Protein AF-A0A957S429-F1 (afdb_monomer_lite)

Structure (mmCIF, N/CA/C/O backbone):
data_AF-A0A957S429-F1
#
_entry.id   AF-A0A957S429-F1
#
loop_
_atom_site.group_PDB
_atom_site.id
_atom_site.type_symbol
_atom_site.label_atom_id
_atom_site.label_alt_id
_atom_site.label_comp_id
_atom_site.label_asym_id
_atom_site.label_entity_id
_atom_site.label_seq_id
_atom_site.pdbx_PDB_ins_code
_atom_site.Cartn_x
_atom_site.Cartn_y
_atom_site.Cartn_z
_atom_site.occupancy
_atom_site.B_iso_or_equiv
_atom_site.auth_seq_id
_atom_site.auth_comp_id
_atom_site.auth_asym_id
_atom_site.auth_atom_id
_atom_site.pdbx_PDB_model_num
ATOM 1 N N . ASP A 1 1 ? -1.075 -32.906 5.546 1.00 60.09 1 ASP A N 1
ATOM 2 C CA . ASP A 1 1 ? -1.450 -33.983 4.585 1.00 60.09 1 ASP A CA 1
ATOM 3 C C . ASP A 1 1 ? -1.039 -33.492 3.183 1.00 60.09 1 ASP A C 1
ATOM 5 O O . ASP A 1 1 ? -0.818 -32.307 3.050 1.00 60.09 1 ASP A O 1
ATOM 9 N N . ILE A 1 2 ? -0.799 -34.332 2.166 1.00 67.12 2 ILE A N 1
ATOM 10 C CA . ILE A 1 2 ? -0.430 -33.842 0.807 1.00 67.12 2 ILE A CA 1
ATOM 11 C C . ILE A 1 2 ? -1.586 -33.057 0.151 1.00 67.12 2 ILE A C 1
ATOM 13 O O . ILE A 1 2 ? -1.359 -32.291 -0.782 1.00 67.12 2 ILE A O 1
ATOM 17 N N . TRP A 1 3 ? -2.811 -33.248 0.641 1.00 78.62 3 TRP A N 1
ATOM 18 C CA . TRP A 1 3 ? -4.008 -32.512 0.220 1.00 78.62 3 TRP A CA 1
ATOM 19 C C . TRP A 1 3 ? -4.446 -31.438 1.217 1.00 78.62 3 TRP A C 1
ATOM 21 O O . TRP A 1 3 ? -5.544 -30.910 1.080 1.00 78.62 3 TRP A O 1
ATOM 31 N N . ASP A 1 4 ? -3.618 -31.177 2.224 1.00 83.31 4 ASP A N 1
ATOM 32 C CA . ASP A 1 4 ? -3.815 -30.085 3.167 1.00 83.31 4 ASP A CA 1
ATOM 33 C C . ASP A 1 4 ? -3.310 -28.815 2.502 1.00 83.31 4 ASP A C 1
ATOM 35 O O . ASP A 1 4 ? -2.144 -28.760 2.108 1.00 83.31 4 ASP A O 1
ATOM 39 N N . ASP A 1 5 ? -4.204 -27.864 2.283 1.00 89.12 5 ASP A N 1
ATOM 40 C CA . ASP A 1 5 ? -3.894 -26.583 1.665 1.00 89.12 5 ASP A CA 1
ATOM 41 C C . ASP A 1 5 ? -3.821 -25.443 2.686 1.00 89.12 5 ASP A C 1
ATOM 43 O O . ASP A 1 5 ? -3.623 -24.313 2.261 1.00 89.12 5 ASP A O 1
ATOM 47 N N . ASP A 1 6 ? -3.950 -25.737 3.984 1.00 90.88 6 ASP A N 1
ATOM 48 C CA . ASP A 1 6 ? -3.847 -24.816 5.126 1.00 90.88 6 ASP A CA 1
ATOM 49 C C . ASP A 1 6 ? -3.092 -25.534 6.266 1.00 90.88 6 ASP A C 1
ATOM 51 O O . ASP A 1 6 ? -3.677 -26.241 7.093 1.00 90.88 6 ASP A O 1
ATOM 55 N N . ASN A 1 7 ? -1.758 -25.430 6.265 1.00 92.25 7 ASN A N 1
ATOM 56 C CA . ASN A 1 7 ? -0.895 -26.230 7.143 1.00 92.25 7 ASN A CA 1
ATOM 57 C C . ASN A 1 7 ? -1.038 -25.913 8.639 1.00 92.25 7 ASN A C 1
ATOM 59 O O . ASN A 1 7 ? -0.679 -26.762 9.468 1.00 92.25 7 ASN A O 1
ATOM 63 N N . ASP A 1 8 ? -1.487 -24.712 9.001 1.00 91.94 8 ASP A N 1
ATOM 64 C CA . ASP A 1 8 ? -1.605 -24.286 10.395 1.00 91.94 8 ASP A CA 1
ATOM 65 C C . ASP A 1 8 ? -3.059 -24.123 10.876 1.00 91.94 8 ASP A C 1
ATOM 67 O O . ASP A 1 8 ? -3.305 -24.104 12.086 1.00 91.94 8 ASP A O 1
ATOM 71 N N . GLY A 1 9 ? -4.038 -24.192 9.971 1.00 91.19 9 GLY A N 1
ATOM 72 C CA . GLY A 1 9 ? -5.467 -24.240 10.277 1.00 91.19 9 GLY A CA 1
ATOM 73 C C . GLY A 1 9 ? -6.067 -22.871 10.598 1.00 91.19 9 GLY A C 1
ATOM 74 O O . GLY A 1 9 ? -7.105 -22.770 11.288 1.00 91.19 9 GLY A O 1
ATOM 75 N N . ASP A 1 10 ? -5.421 -21.795 10.163 1.00 90.50 10 ASP A N 1
ATOM 76 C CA . ASP A 1 10 ? -5.874 -20.443 10.442 1.00 90.50 10 ASP A CA 1
ATOM 77 C C . ASP A 1 10 ? -7.053 -19.994 9.557 1.00 90.50 10 ASP A C 1
ATOM 79 O O . ASP A 1 10 ? -7.803 -19.084 9.949 1.00 90.50 10 ASP A O 1
ATOM 83 N N . GLY A 1 11 ? -7.353 -20.759 8.501 1.00 88.31 11 GLY A N 1
ATOM 84 C CA . GLY A 1 11 ? -8.429 -20.528 7.542 1.00 88.31 11 GLY A CA 1
ATOM 85 C C . GLY A 1 11 ? -7.978 -19.862 6.240 1.00 88.31 11 GLY A C 1
ATOM 86 O O . GLY A 1 11 ? -8.838 -19.562 5.407 1.00 88.31 11 GLY A O 1
ATOM 87 N N . ILE A 1 12 ? -6.678 -19.628 6.061 1.00 91.19 12 ILE A N 1
ATOM 88 C CA . ILE A 1 12 ? -6.067 -19.087 4.851 1.00 91.19 12 ILE A CA 1
ATOM 89 C C . ILE A 1 12 ? -5.230 -20.190 4.206 1.00 91.19 12 ILE A C 1
ATOM 91 O O . ILE A 1 12 ? -4.468 -20.891 4.853 1.00 91.19 12 ILE A O 1
ATOM 95 N N . ARG A 1 13 ? -5.380 -20.368 2.893 1.00 91.38 13 ARG A N 1
ATOM 96 C CA . ARG A 1 13 ? -4.589 -21.374 2.184 1.00 91.38 13 ARG A CA 1
ATOM 97 C C . ARG A 1 13 ? -3.119 -20.981 2.116 1.00 91.38 13 ARG A C 1
ATOM 99 O O . ARG A 1 13 ? -2.826 -19.824 1.833 1.00 91.38 13 ARG A O 1
ATOM 106 N N . ASP A 1 14 ? -2.221 -21.958 2.169 1.00 91.12 14 ASP A N 1
ATOM 107 C CA . ASP A 1 14 ? -0.761 -21.814 2.093 1.00 91.12 14 ASP A CA 1
ATOM 108 C C . ASP A 1 14 ? -0.276 -20.926 0.929 1.00 91.12 14 ASP A C 1
ATOM 110 O O . ASP A 1 14 ? 0.767 -20.285 1.012 1.00 91.12 14 ASP A O 1
ATOM 114 N N . ASN A 1 15 ? -0.993 -20.910 -0.203 1.00 89.88 15 ASN A N 1
ATOM 115 C CA . ASN A 1 15 ? -0.633 -20.103 -1.375 1.00 89.88 15 ASN A CA 1
ATOM 116 C C . ASN A 1 15 ? -1.087 -18.634 -1.292 1.00 89.88 15 ASN A C 1
ATOM 118 O O . ASN A 1 15 ? -0.691 -17.832 -2.139 1.00 89.88 15 ASN A O 1
ATOM 122 N N . LEU A 1 16 ? -1.952 -18.311 -0.332 1.00 92.94 16 LEU A N 1
ATOM 123 C CA . LEU A 1 16 ? -2.459 -16.976 -0.013 1.00 92.94 16 LEU A CA 1
ATOM 124 C C . LEU A 1 16 ? -1.959 -16.484 1.352 1.00 92.94 16 LEU A C 1
ATOM 126 O O . LEU A 1 16 ? -2.094 -15.301 1.656 1.00 92.94 16 LEU A O 1
ATOM 130 N N . ASP A 1 17 ? -1.425 -17.382 2.171 1.00 93.06 17 ASP A N 1
ATOM 131 C CA . ASP A 1 17 ? -0.971 -17.118 3.524 1.00 93.06 17 ASP A CA 1
ATOM 132 C C . ASP A 1 17 ? 0.453 -16.537 3.535 1.00 93.06 17 ASP A C 1
ATOM 134 O O . ASP A 1 17 ? 1.388 -17.079 2.936 1.00 93.06 17 ASP A O 1
ATOM 138 N N . LEU A 1 18 ? 0.628 -15.413 4.231 1.00 94.81 18 LEU A N 1
ATOM 139 C CA . LEU A 1 18 ? 1.943 -14.823 4.479 1.00 94.81 18 LEU A CA 1
ATOM 140 C C . LEU A 1 18 ? 2.803 -15.697 5.405 1.00 94.81 18 LEU A C 1
ATOM 142 O O . LEU A 1 18 ? 4.030 -15.573 5.391 1.00 94.81 18 LEU A O 1
ATOM 146 N N . SER A 1 19 ? 2.182 -16.536 6.235 1.00 94.81 19 SER A N 1
ATOM 147 C CA . SER A 1 19 ? 2.816 -17.312 7.295 1.00 94.81 19 SER A CA 1
ATOM 148 C C . SER A 1 19 ? 2.193 -18.705 7.433 1.00 94.81 19 SER A C 1
ATOM 150 O O . SER A 1 19 ? 1.685 -19.052 8.492 1.00 94.81 19 SER A O 1
ATOM 152 N N . ALA A 1 20 ? 2.412 -19.545 6.414 1.00 92.44 20 ALA A N 1
ATOM 153 C CA . ALA A 1 20 ? 1.899 -20.922 6.264 1.00 92.44 20 ALA A CA 1
ATOM 154 C C . ALA A 1 20 ? 2.159 -21.924 7.417 1.00 92.44 20 ALA A C 1
ATOM 156 O O . ALA A 1 20 ? 1.951 -23.122 7.254 1.00 92.44 20 ALA A O 1
ATOM 157 N N . TYR A 1 21 ? 2.727 -21.510 8.549 1.00 93.38 21 TYR A N 1
ATOM 158 C CA . TYR A 1 21 ? 3.049 -22.385 9.679 1.00 93.38 21 TYR A CA 1
ATOM 159 C C . TYR A 1 21 ? 2.844 -21.728 11.051 1.00 93.38 21 TYR A C 1
ATOM 161 O O . TYR A 1 21 ? 3.212 -22.338 12.065 1.00 93.38 21 TYR A O 1
ATOM 169 N N . ALA A 1 22 ? 2.380 -20.478 11.119 1.00 94.25 22 ALA A N 1
ATOM 170 C CA . ALA A 1 22 ? 2.270 -19.768 12.384 1.00 94.25 22 ALA A CA 1
ATOM 171 C C . ALA A 1 22 ? 1.186 -18.688 12.376 1.00 94.25 22 ALA A C 1
ATOM 173 O O . ALA A 1 22 ? 1.336 -17.657 11.731 1.00 94.25 22 ALA A O 1
ATOM 174 N N . HIS A 1 23 ? 0.231 -18.852 13.291 1.00 95.75 23 HIS A N 1
ATOM 175 C CA . HIS A 1 23 ? -0.841 -17.904 13.570 1.00 95.75 23 HIS A CA 1
ATOM 176 C C . HIS A 1 23 ? -1.007 -17.653 15.083 1.00 95.75 23 HIS A C 1
ATOM 178 O O . HIS A 1 23 ? -0.484 -18.381 15.939 1.00 95.75 23 HIS A O 1
ATOM 184 N N . THR A 1 24 ? -1.855 -16.689 15.459 1.00 96.94 24 THR A N 1
ATOM 185 C CA . THR A 1 24 ? -2.290 -16.481 16.857 1.00 96.94 24 THR A CA 1
ATOM 186 C C . THR A 1 24 ? -3.703 -16.983 17.158 1.00 96.94 24 THR A C 1
ATOM 188 O O . THR A 1 24 ? -4.138 -16.969 18.312 1.00 96.94 24 THR A O 1
ATOM 191 N N . LYS A 1 25 ? -4.438 -17.476 16.155 1.00 93.88 25 LYS A N 1
ATOM 192 C CA . LYS A 1 25 ? -5.762 -18.091 16.339 1.00 93.88 25 LYS A CA 1
ATOM 193 C C . LYS A 1 25 ? -5.732 -19.159 17.440 1.00 93.88 25 LYS A C 1
ATOM 195 O O . LYS A 1 25 ? -4.835 -19.990 17.509 1.00 93.88 25 LYS A O 1
ATOM 200 N N . GLY A 1 26 ? -6.686 -19.112 18.367 1.00 91.12 26 GLY A N 1
ATOM 201 C CA . GLY A 1 26 ? -6.757 -20.056 19.492 1.00 91.12 26 GLY A CA 1
ATOM 202 C C . GLY A 1 26 ? -5.667 -19.912 20.571 1.00 91.12 26 GLY A C 1
ATOM 203 O O . GLY A 1 26 ? -5.778 -20.566 21.608 1.00 91.12 26 GLY A O 1
ATOM 204 N N . THR A 1 27 ? -4.656 -19.053 20.385 1.00 94.38 27 THR A N 1
ATOM 205 C CA . THR A 1 27 ? -3.602 -18.785 21.382 1.00 94.38 27 THR A CA 1
ATOM 206 C C . THR A 1 27 ? -3.682 -17.366 21.943 1.00 94.38 27 THR A C 1
ATOM 208 O O . THR A 1 27 ? -3.590 -17.183 23.159 1.00 94.38 27 THR A O 1
ATOM 211 N N . ARG A 1 28 ? -3.903 -16.363 21.086 1.00 96.12 28 ARG A N 1
ATOM 212 C CA . ARG A 1 28 ? -4.034 -14.951 21.453 1.00 96.12 28 ARG A CA 1
ATOM 213 C C . ARG A 1 28 ? -5.025 -14.244 20.529 1.00 96.12 28 ARG A C 1
ATOM 215 O O . ARG A 1 28 ? -4.840 -14.201 19.315 1.00 96.12 28 ARG A O 1
ATOM 222 N N . THR A 1 29 ? -6.031 -13.639 21.150 1.00 97.56 29 THR A N 1
ATOM 223 C CA . THR A 1 29 ? -6.933 -12.665 20.527 1.00 97.56 29 THR A CA 1
ATOM 224 C C . THR A 1 29 ? -6.475 -11.264 20.906 1.00 97.56 29 THR A C 1
ATOM 226 O O . THR A 1 29 ? -6.162 -11.016 22.076 1.00 97.56 29 THR A O 1
ATOM 229 N N . PHE A 1 30 ? -6.426 -10.376 19.922 1.00 98.31 30 PHE A N 1
ATOM 230 C CA . PHE A 1 30 ? -6.167 -8.955 20.102 1.00 98.31 30 PHE A CA 1
ATOM 231 C C . PHE A 1 30 ? -7.499 -8.209 20.142 1.00 98.31 30 PHE A C 1
ATOM 233 O O . PHE A 1 30 ? -8.394 -8.507 19.353 1.00 98.31 30 PHE A O 1
ATOM 240 N N . THR A 1 31 ? -7.628 -7.276 21.081 1.00 97.56 31 THR A N 1
ATOM 241 C CA . THR A 1 31 ? -8.852 -6.495 21.323 1.00 97.56 31 THR A CA 1
ATOM 242 C C . THR A 1 31 ? -8.497 -5.025 21.521 1.00 97.56 31 THR A C 1
ATOM 244 O O . THR A 1 31 ? -7.323 -4.699 21.707 1.00 97.56 31 THR A O 1
ATOM 247 N N . GLY A 1 32 ? -9.488 -4.131 21.565 1.00 93.31 32 GLY A N 1
ATOM 248 C CA . GLY A 1 32 ? -9.249 -2.714 21.880 1.00 93.31 32 GLY A CA 1
ATOM 249 C C . GLY A 1 32 ? -8.528 -2.490 23.222 1.00 93.31 32 GLY A C 1
ATOM 250 O O . GLY A 1 32 ? -7.667 -1.621 23.335 1.00 93.31 32 GLY A O 1
ATOM 251 N N . GLU A 1 33 ? -8.810 -3.319 24.234 1.00 95.75 33 GLU A N 1
ATOM 252 C CA . GLU A 1 33 ? -8.141 -3.262 25.546 1.00 95.75 33 GLU A CA 1
ATOM 253 C C . GLU A 1 33 ? -6.787 -3.988 25.573 1.00 95.75 33 GLU A C 1
ATOM 255 O O . GLU A 1 33 ? -5.944 -3.708 26.426 1.00 95.75 33 GLU A O 1
ATOM 260 N N . ASN A 1 34 ? -6.590 -4.954 24.674 1.00 97.25 34 ASN A N 1
ATOM 261 C CA . ASN A 1 34 ? -5.402 -5.800 24.592 1.00 97.25 34 ASN A CA 1
ATOM 262 C C . ASN A 1 34 ? -4.886 -5.834 23.143 1.00 97.25 34 ASN A C 1
ATOM 264 O O . ASN A 1 34 ? -4.976 -6.884 22.494 1.00 97.25 34 ASN A O 1
ATOM 268 N N . PRO A 1 35 ? -4.379 -4.703 22.622 1.00 98.00 35 PRO A N 1
ATOM 269 C CA . PRO A 1 35 ? -3.953 -4.603 21.233 1.00 98.00 35 PRO A CA 1
ATOM 270 C C . PRO A 1 35 ? -2.696 -5.434 20.964 1.00 98.00 35 PRO A C 1
ATOM 272 O O . PRO A 1 35 ? -2.028 -5.913 21.888 1.00 98.00 35 PRO A O 1
ATOM 275 N N . LEU A 1 36 ? -2.354 -5.600 19.684 1.00 98.25 36 LEU A N 1
ATOM 276 C CA . LEU A 1 36 ? -1.026 -6.080 19.312 1.00 98.25 36 LEU A CA 1
ATOM 277 C C . LEU A 1 36 ? -0.012 -4.972 19.624 1.00 98.25 36 LEU A C 1
ATOM 279 O O . LEU A 1 36 ? -0.138 -3.859 19.126 1.00 98.25 36 LEU A O 1
ATOM 283 N N . GLU A 1 37 ? 0.994 -5.283 20.435 1.00 97.75 37 GLU A N 1
ATOM 284 C CA . GLU A 1 37 ? 2.097 -4.376 20.757 1.00 97.75 37 GLU A CA 1
ATOM 285 C C . GLU A 1 37 ? 3.272 -4.650 19.809 1.00 97.75 37 GLU A C 1
ATOM 287 O O . GLU A 1 37 ? 3.894 -5.711 19.870 1.00 97.75 37 GLU A O 1
ATOM 292 N N . LEU A 1 38 ? 3.553 -3.706 18.908 1.00 96.62 38 LEU A N 1
ATOM 293 C CA . LEU A 1 38 ? 4.593 -3.811 17.889 1.00 96.62 38 LEU A CA 1
ATOM 294 C C . LEU A 1 38 ? 5.833 -2.997 18.274 1.00 96.62 38 LEU A C 1
ATOM 296 O O . LEU A 1 38 ? 5.773 -1.776 18.445 1.00 96.62 38 LEU A O 1
ATOM 300 N N . THR A 1 39 ? 6.975 -3.677 18.308 1.00 94.62 39 THR A N 1
ATOM 301 C CA . THR A 1 39 ? 8.307 -3.073 18.369 1.00 94.62 39 THR A CA 1
ATOM 302 C C . THR A 1 39 ? 9.174 -3.700 17.292 1.00 94.62 39 THR A C 1
ATOM 304 O O . THR A 1 39 ? 9.234 -4.925 17.188 1.00 94.62 39 THR A O 1
ATOM 307 N N . LEU A 1 40 ? 9.838 -2.865 16.495 1.00 92.75 40 LEU A N 1
ATOM 308 C CA . LEU A 1 40 ? 10.821 -3.313 15.516 1.00 92.75 40 LEU A CA 1
ATOM 309 C C . LEU A 1 40 ? 12.219 -2.901 15.971 1.00 92.75 40 LEU A C 1
ATOM 311 O O . LEU A 1 40 ? 12.499 -1.721 16.181 1.00 92.75 40 LEU A O 1
ATOM 315 N N . ASP A 1 41 ? 13.097 -3.892 16.093 1.00 90.25 41 ASP A N 1
ATOM 316 C CA . ASP A 1 41 ? 14.497 -3.708 16.456 1.00 90.25 41 ASP A CA 1
ATOM 317 C C . ASP A 1 41 ? 15.407 -3.921 15.242 1.00 90.25 41 ASP A C 1
ATOM 319 O O . ASP A 1 41 ? 15.098 -4.700 14.342 1.00 90.25 41 ASP A O 1
ATOM 323 N N . ASN A 1 42 ? 16.588 -3.298 15.269 1.00 88.06 42 ASN A N 1
ATOM 324 C CA . ASN A 1 42 ? 17.651 -3.464 14.265 1.00 88.06 42 ASN A CA 1
ATOM 325 C C . ASN A 1 42 ? 17.270 -3.076 12.823 1.00 88.06 42 ASN A C 1
ATOM 327 O O . ASN A 1 42 ? 17.886 -3.568 11.882 1.00 88.06 42 ASN A O 1
ATOM 331 N N . ILE A 1 43 ? 16.302 -2.177 12.667 1.00 88.69 43 ILE A N 1
ATOM 332 C CA . ILE A 1 43 ? 15.982 -1.508 11.401 1.00 88.69 43 ILE A CA 1
ATOM 333 C C . ILE A 1 43 ? 17.006 -0.406 11.099 1.00 88.69 43 ILE A C 1
ATOM 335 O O . ILE A 1 43 ? 17.483 0.286 12.010 1.00 88.69 43 ILE A O 1
ATOM 339 N N . VAL A 1 44 ? 17.386 -0.261 9.831 1.00 89.94 44 VAL A N 1
ATOM 340 C CA . VAL A 1 44 ? 18.329 0.761 9.376 1.00 89.94 44 VAL A CA 1
ATOM 341 C C . VAL A 1 44 ? 17.655 2.127 9.446 1.00 89.94 44 VAL A C 1
ATOM 343 O O . VAL A 1 44 ? 16.520 2.325 9.021 1.00 89.94 44 VAL A O 1
ATOM 346 N N . SER A 1 45 ? 18.363 3.098 10.022 1.00 90.94 45 SER A N 1
ATOM 347 C CA . SER A 1 45 ? 17.813 4.441 10.162 1.00 90.94 45 SER A CA 1
ATOM 348 C C . SER A 1 45 ? 17.624 5.101 8.797 1.00 90.94 45 SER A C 1
ATOM 350 O O . SER A 1 45 ? 18.536 5.072 7.973 1.00 90.94 45 SER A O 1
ATOM 352 N N . ASN A 1 46 ? 16.476 5.759 8.621 1.00 90.12 46 ASN A N 1
ATOM 353 C CA . ASN A 1 46 ? 16.071 6.498 7.425 1.00 90.12 46 ASN A CA 1
ATOM 354 C C . ASN A 1 46 ? 15.803 5.642 6.169 1.00 90.12 46 ASN A C 1
ATOM 356 O O . ASN A 1 46 ? 15.554 6.211 5.108 1.00 90.12 46 ASN A O 1
ATOM 360 N N . GLU A 1 47 ? 15.795 4.313 6.285 1.00 90.25 47 GLU A N 1
ATOM 361 C CA . GLU A 1 47 ? 15.336 3.412 5.220 1.00 90.25 47 GLU A CA 1
ATOM 362 C C . GLU A 1 47 ? 13.858 3.064 5.420 1.00 90.25 47 GLU A C 1
ATOM 364 O O . GLU A 1 47 ? 13.375 2.962 6.556 1.00 90.25 47 GLU A O 1
ATOM 369 N N . LEU A 1 48 ? 13.126 2.897 4.316 1.00 92.38 48 LEU A N 1
ATOM 370 C CA . LEU A 1 48 ? 11.713 2.545 4.385 1.00 92.38 48 LEU A CA 1
ATOM 371 C C . LEU A 1 48 ? 11.575 1.080 4.815 1.00 92.38 48 LEU A C 1
ATOM 373 O O . LEU A 1 48 ? 12.175 0.173 4.244 1.00 92.38 48 LEU A O 1
ATOM 377 N N . THR A 1 49 ? 10.759 0.841 5.833 1.00 93.50 49 THR A N 1
ATOM 378 C CA . THR A 1 49 ? 10.431 -0.494 6.330 1.00 93.50 49 THR A CA 1
ATOM 379 C C . THR A 1 49 ? 8.939 -0.726 6.183 1.00 93.50 49 THR A C 1
ATOM 381 O O . THR A 1 49 ? 8.129 -0.061 6.829 1.00 93.50 49 THR A O 1
ATOM 384 N N . LYS A 1 50 ? 8.571 -1.697 5.356 1.00 94.75 50 LYS A N 1
ATOM 385 C CA . LYS A 1 50 ? 7.198 -2.157 5.183 1.00 94.75 50 LYS A CA 1
ATOM 386 C C . LYS A 1 50 ? 6.884 -3.265 6.185 1.00 94.75 50 LYS A C 1
ATOM 388 O O . LYS A 1 50 ? 7.632 -4.232 6.313 1.00 94.75 50 LYS A O 1
ATOM 393 N N . VAL A 1 51 ? 5.750 -3.136 6.863 1.00 96.94 51 VAL A N 1
ATOM 394 C CA . VAL A 1 51 ? 5.162 -4.161 7.726 1.00 96.94 51 VAL A CA 1
ATOM 395 C C . VAL A 1 51 ? 3.832 -4.581 7.127 1.00 96.94 51 VAL A C 1
ATOM 397 O O . VAL A 1 51 ? 2.921 -3.767 6.969 1.00 96.94 51 VAL A O 1
ATOM 400 N N . GLU A 1 52 ? 3.726 -5.856 6.794 1.00 97.38 52 GLU A N 1
ATOM 401 C CA . GLU A 1 52 ? 2.543 -6.459 6.199 1.00 97.38 52 GLU A CA 1
ATOM 402 C C . GLU A 1 52 ? 1.858 -7.320 7.251 1.00 97.38 52 GLU A C 1
ATOM 404 O O . GLU A 1 52 ? 2.481 -8.196 7.854 1.00 97.38 52 GLU A O 1
ATOM 409 N N . PHE A 1 53 ? 0.576 -7.058 7.467 1.00 98.25 53 PHE A N 1
ATOM 410 C CA . PHE A 1 53 ? -0.269 -7.783 8.399 1.00 98.25 53 PHE A CA 1
ATOM 411 C C . PHE A 1 53 ? -1.273 -8.592 7.598 1.00 98.25 53 PHE A C 1
ATOM 413 O O . PHE A 1 53 ? -2.011 -8.029 6.789 1.00 98.25 53 PHE A O 1
ATOM 420 N N . GLN A 1 54 ? -1.345 -9.886 7.870 1.00 97.88 54 GLN A N 1
ATOM 421 C CA . GLN A 1 54 ? -2.489 -10.706 7.519 1.00 97.88 54 GLN A CA 1
ATOM 422 C C . GLN A 1 54 ? -3.208 -11.078 8.807 1.00 97.88 54 GLN A C 1
ATOM 424 O O . GLN A 1 54 ? -2.582 -11.454 9.805 1.00 97.88 54 GLN A O 1
ATOM 429 N N . LEU A 1 55 ? -4.519 -10.891 8.816 1.00 96.94 55 LEU A N 1
ATOM 430 C CA . LEU A 1 55 ? -5.326 -11.080 10.005 1.00 96.94 55 LEU A CA 1
ATOM 431 C C . LEU A 1 55 ? -6.729 -11.557 9.665 1.00 96.94 55 LEU A C 1
ATOM 433 O O . LEU A 1 55 ? -7.221 -11.379 8.553 1.00 96.94 55 LEU A O 1
ATOM 437 N N . ASN A 1 56 ? -7.395 -12.103 10.676 1.00 95.44 56 ASN A N 1
ATOM 438 C CA . ASN A 1 56 ? -8.786 -12.504 10.588 1.00 95.44 56 ASN A CA 1
ATOM 439 C C . ASN A 1 56 ? -9.587 -11.959 11.777 1.00 95.44 56 ASN A C 1
ATOM 441 O O . ASN A 1 56 ? -9.130 -12.059 12.925 1.00 95.44 56 ASN A O 1
ATOM 445 N N . PRO A 1 57 ? -10.787 -11.399 11.536 1.00 95.44 57 PRO A N 1
ATOM 446 C CA . PRO A 1 57 ? -11.698 -11.060 12.615 1.00 95.44 57 PRO A CA 1
ATOM 447 C C . PRO A 1 57 ? -12.162 -12.341 13.315 1.00 95.44 57 PRO A C 1
ATOM 449 O O . PRO A 1 57 ? -12.292 -13.411 12.715 1.00 95.44 57 PRO A O 1
ATOM 452 N N . THR A 1 58 ? -12.449 -12.239 14.608 1.00 95.56 58 THR A N 1
ATOM 453 C CA . THR A 1 58 ? -12.989 -13.361 15.390 1.00 95.56 58 THR A CA 1
ATOM 454 C C . THR A 1 58 ? -14.371 -13.795 14.902 1.00 95.56 58 THR A C 1
ATOM 456 O O . THR A 1 58 ? -14.700 -14.980 14.993 1.00 95.56 58 THR A O 1
ATOM 459 N N . ASN A 1 59 ? -15.158 -12.862 14.350 1.00 92.56 59 ASN A N 1
ATOM 460 C CA . ASN A 1 59 ? -16.377 -13.161 13.609 1.00 92.56 59 ASN A CA 1
ATOM 461 C C . ASN A 1 59 ? -16.097 -13.177 12.092 1.00 92.56 59 ASN A C 1
ATOM 463 O O . ASN A 1 59 ? -15.948 -12.110 11.499 1.00 92.56 59 ASN A O 1
ATOM 467 N N . PRO A 1 60 ? -16.092 -14.344 11.422 1.00 90.12 60 PRO A N 1
ATOM 468 C CA . PRO A 1 60 ? -15.804 -14.424 9.988 1.00 90.12 60 PRO A CA 1
ATOM 469 C C . PRO A 1 60 ? -16.860 -13.739 9.105 1.00 90.12 60 PRO A C 1
ATOM 471 O O . PRO A 1 60 ? -16.564 -13.392 7.964 1.00 90.12 60 PRO A O 1
ATOM 474 N N . GLU A 1 61 ? -18.078 -13.489 9.608 1.00 89.50 61 GLU A N 1
ATOM 475 C CA . GLU A 1 61 ? -19.090 -12.717 8.868 1.00 89.50 61 GLU A CA 1
ATOM 476 C C . GLU A 1 61 ? -18.635 -11.272 8.605 1.00 89.50 61 GLU A C 1
ATOM 478 O O . GLU A 1 61 ? -19.072 -10.654 7.638 1.00 89.50 61 GLU A O 1
ATOM 483 N N . HIS A 1 62 ? -17.710 -10.746 9.413 1.00 91.06 62 HIS A N 1
ATOM 484 C CA . HIS A 1 62 ? -17.180 -9.392 9.263 1.00 91.06 62 HIS A CA 1
ATOM 485 C C . HIS A 1 62 ? -16.372 -9.201 7.969 1.00 91.06 62 HIS A C 1
ATOM 487 O O . HIS A 1 62 ? -16.308 -8.089 7.450 1.00 91.06 62 HIS A O 1
ATOM 493 N N . LEU A 1 63 ? -15.862 -10.283 7.370 1.00 90.44 63 LEU A N 1
ATOM 494 C CA . LEU A 1 63 ? -15.220 -10.257 6.049 1.00 90.44 63 LEU A CA 1
ATOM 495 C C . LEU A 1 63 ? -16.190 -9.900 4.904 1.00 90.44 63 LEU A C 1
ATOM 497 O O . LEU A 1 63 ? -15.754 -9.662 3.780 1.00 90.44 63 LEU A O 1
ATOM 501 N N . TRP A 1 64 ? -17.502 -9.893 5.158 1.00 86.25 64 TRP A N 1
ATOM 502 C CA . TRP A 1 64 ? -18.539 -9.570 4.171 1.00 86.25 64 TRP A CA 1
ATOM 503 C C . TRP A 1 64 ? -19.130 -8.166 4.347 1.00 86.25 64 TRP A C 1
ATOM 505 O O . TRP A 1 64 ? -19.938 -7.743 3.524 1.00 86.25 64 TRP A O 1
ATOM 515 N N . TYR A 1 65 ? -18.741 -7.433 5.395 1.00 80.38 65 TYR A N 1
ATOM 516 C CA . TYR A 1 65 ? -19.232 -6.072 5.655 1.00 80.38 65 TYR A CA 1
ATOM 517 C C . TYR A 1 65 ? -18.349 -4.969 5.060 1.00 80.38 65 TYR A C 1
ATOM 519 O O . TYR A 1 65 ? -18.683 -3.786 5.146 1.00 80.38 65 TYR A O 1
ATOM 527 N N . THR A 1 66 ? -17.236 -5.356 4.446 1.00 76.50 66 THR A N 1
ATOM 528 C CA . THR A 1 66 ? -16.240 -4.482 3.836 1.00 76.50 66 THR A CA 1
ATOM 529 C C . THR A 1 66 ? -16.850 -3.569 2.774 1.00 76.50 66 THR A C 1
ATOM 531 O O . THR A 1 66 ? -17.412 -4.050 1.795 1.00 76.50 66 THR A O 1
ATOM 534 N N . ASN A 1 67 ? -16.652 -2.255 2.924 1.00 71.94 67 ASN A N 1
ATOM 535 C CA . ASN A 1 67 ? -16.939 -1.231 1.910 1.00 71.94 67 ASN A CA 1
ATOM 536 C C . ASN A 1 67 ? -18.420 -1.041 1.562 1.00 71.94 67 ASN A C 1
ATOM 538 O O . ASN A 1 67 ? -18.741 -0.606 0.457 1.00 71.94 67 ASN A O 1
ATOM 542 N N . ASN A 1 68 ? -19.318 -1.310 2.511 1.00 81.12 68 ASN A N 1
ATOM 543 C CA . ASN A 1 68 ? -20.697 -0.847 2.391 1.00 81.12 68 ASN A CA 1
ATOM 544 C C . ASN A 1 68 ? -20.734 0.689 2.402 1.00 81.12 68 ASN A C 1
ATOM 546 O O . ASN A 1 68 ? -20.129 1.320 3.279 1.00 81.12 68 ASN A O 1
ATOM 550 N N . VAL A 1 69 ? -21.446 1.258 1.431 1.00 85.81 69 VAL A N 1
ATOM 551 C CA . VAL A 1 69 ? -21.688 2.697 1.290 1.00 85.81 69 VAL A CA 1
ATOM 552 C C . VAL A 1 69 ? -23.111 3.006 1.753 1.00 85.81 69 VAL A C 1
ATOM 554 O O . VAL A 1 69 ? -24.035 2.221 1.529 1.00 85.81 69 VAL A O 1
ATOM 557 N N . PHE A 1 70 ? -23.264 4.125 2.450 1.00 86.88 70 PHE A N 1
ATOM 558 C CA . PHE A 1 70 ? -24.506 4.625 3.017 1.00 86.88 70 PHE A CA 1
ATOM 559 C C . PHE A 1 70 ? -24.667 6.106 2.668 1.00 86.88 70 PHE A C 1
ATOM 561 O O . PHE A 1 70 ? -23.686 6.843 2.642 1.00 86.88 70 PHE A O 1
ATOM 568 N N . ASP A 1 71 ? -25.911 6.521 2.455 1.00 85.62 71 ASP A N 1
ATOM 569 C CA . ASP A 1 71 ? -26.293 7.900 2.138 1.00 85.62 71 ASP A CA 1
ATOM 570 C C . ASP A 1 71 ? -26.616 8.678 3.422 1.00 85.62 71 ASP A C 1
ATOM 572 O O . ASP A 1 71 ? -27.548 8.313 4.161 1.00 85.62 71 ASP A O 1
ATOM 576 N N . TRP A 1 72 ? -25.845 9.722 3.726 1.00 86.38 72 TRP A N 1
ATOM 577 C CA . TRP A 1 72 ? -26.169 10.667 4.787 1.00 86.38 72 TRP A CA 1
ATOM 578 C C . TRP A 1 72 ? -27.240 11.666 4.316 1.00 86.38 72 TRP A C 1
ATOM 580 O O . TRP A 1 72 ? -27.383 11.943 3.129 1.00 86.38 72 TRP A O 1
ATOM 590 N N . PRO A 1 73 ? -28.073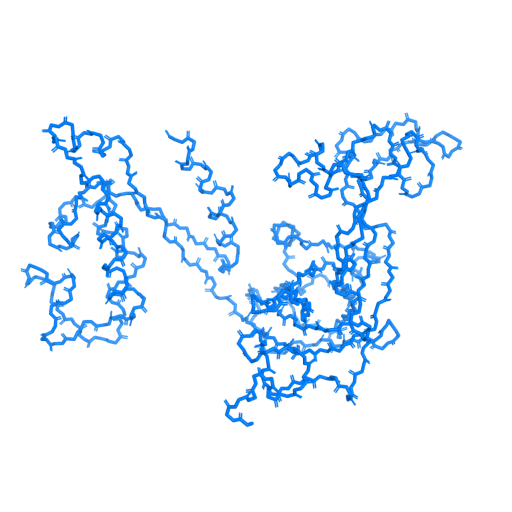 12.218 5.218 1.00 86.25 73 PRO A N 1
ATOM 591 C CA . PRO A 1 73 ? -29.100 13.163 4.800 1.00 86.25 73 PRO A CA 1
ATOM 592 C C . PRO A 1 73 ? -28.536 14.481 4.243 1.00 86.25 73 PRO A C 1
ATOM 594 O O . PRO A 1 73 ? -27.949 15.275 4.979 1.00 86.25 73 PRO A O 1
ATOM 597 N N . VAL A 1 74 ? -28.889 14.788 2.992 1.00 86.94 74 VAL A N 1
ATOM 598 C CA . VAL A 1 74 ? -28.569 16.077 2.362 1.00 86.94 74 VAL A CA 1
ATOM 599 C C . VAL A 1 74 ? -29.092 17.286 3.145 1.00 86.94 74 VAL A C 1
ATOM 601 O O . VAL A 1 74 ? -30.240 17.328 3.607 1.00 86.94 74 VAL A O 1
ATOM 604 N N . ASN A 1 75 ? -28.279 18.342 3.189 1.00 82.56 75 ASN A N 1
ATOM 605 C CA . ASN A 1 75 ? -28.466 19.561 3.981 1.00 82.56 75 ASN A CA 1
ATOM 606 C C . ASN A 1 75 ? -28.389 19.359 5.502 1.00 82.56 75 ASN A C 1
ATOM 608 O O . ASN A 1 75 ? -28.871 20.229 6.244 1.00 82.56 75 ASN A O 1
ATOM 612 N N . ASP A 1 76 ? -27.786 18.273 5.985 1.00 81.69 76 ASP A N 1
ATOM 613 C CA . ASP A 1 76 ? -27.391 18.206 7.387 1.00 81.69 76 ASP A CA 1
ATOM 614 C C . ASP A 1 76 ? -26.173 19.108 7.629 1.00 81.69 76 ASP A C 1
ATOM 616 O O . ASP A 1 76 ? -25.089 18.912 7.093 1.00 81.69 76 ASP A O 1
ATOM 620 N N . ARG A 1 77 ? -26.373 20.151 8.437 1.00 80.44 77 ARG A N 1
ATOM 621 C CA . ARG A 1 77 ? -25.360 21.174 8.755 1.00 80.44 77 ARG A CA 1
ATOM 622 C C . ARG A 1 77 ? -25.036 21.209 10.244 1.00 80.44 77 ARG A C 1
ATOM 624 O O . ARG A 1 77 ? -24.635 22.255 10.768 1.00 80.44 77 ARG A O 1
ATOM 631 N N . GLN A 1 78 ? -25.334 20.121 10.951 1.00 74.94 78 GLN A N 1
ATOM 632 C CA . GLN A 1 78 ? -25.199 20.014 12.396 1.00 74.94 78 GLN A CA 1
ATOM 633 C C . GLN A 1 78 ? -24.418 18.755 12.774 1.00 74.94 78 GLN A C 1
ATOM 635 O O . GLN A 1 78 ? -24.591 17.697 12.196 1.00 74.94 78 GLN A O 1
ATOM 640 N N . GLY A 1 79 ? -23.603 18.849 13.825 1.00 75.75 79 GLY A N 1
ATOM 641 C CA . GLY A 1 79 ? -22.844 17.702 14.324 1.00 75.75 79 GLY A CA 1
ATOM 642 C C . GLY A 1 79 ? -21.502 17.500 13.621 1.00 75.75 79 GLY A C 1
ATOM 643 O O . GLY A 1 79 ? -20.944 18.433 13.040 1.00 75.75 79 GLY A O 1
ATOM 644 N N . GLN A 1 80 ? -20.948 16.297 13.796 1.00 74.06 80 GLN A N 1
ATOM 645 C CA . GLN A 1 80 ? -19.602 15.931 13.335 1.00 74.06 80 GLN A CA 1
ATOM 646 C C . GLN A 1 80 ? -19.559 15.510 11.862 1.00 74.06 80 GLN A C 1
ATOM 648 O O . GLN A 1 80 ? -18.505 15.641 11.249 1.00 74.06 80 GLN A O 1
ATOM 653 N N . ILE A 1 81 ? -20.686 15.038 11.323 1.00 80.44 81 ILE A N 1
ATOM 654 C CA . ILE A 1 81 ? -20.878 14.725 9.904 1.00 80.44 81 ILE A CA 1
ATOM 655 C C . ILE A 1 81 ? -21.791 15.805 9.338 1.00 80.44 81 ILE A C 1
ATOM 657 O O . ILE A 1 81 ? -22.854 16.051 9.910 1.00 80.44 81 ILE A O 1
ATOM 661 N N . GLN A 1 82 ? -21.360 16.475 8.275 1.00 82.62 82 GLN A N 1
ATOM 662 C CA . GLN A 1 82 ? -22.148 17.488 7.582 1.00 82.62 82 GLN A CA 1
ATOM 663 C C . GLN A 1 82 ? -22.084 17.236 6.082 1.00 82.62 82 GLN A C 1
ATOM 665 O O . GLN A 1 82 ? -20.992 17.080 5.545 1.00 82.62 82 GLN A O 1
ATOM 670 N N . ASP A 1 83 ? -23.253 17.270 5.450 1.00 84.62 83 ASP A N 1
ATOM 671 C CA . ASP A 1 83 ? -23.431 17.151 4.006 1.00 84.62 83 ASP A CA 1
ATOM 672 C C . ASP A 1 83 ? -24.304 18.321 3.526 1.00 84.62 83 ASP A C 1
ATOM 674 O O . ASP A 1 83 ? -25.522 18.376 3.761 1.00 84.62 83 ASP A O 1
ATOM 678 N N . ALA A 1 84 ? -23.676 19.323 2.906 1.00 82.94 84 ALA A N 1
ATOM 679 C CA . ALA A 1 84 ? -24.376 20.505 2.417 1.00 82.94 84 ALA A CA 1
ATOM 680 C C . ALA A 1 84 ? -24.770 20.426 0.934 1.00 82.94 84 ALA A C 1
ATOM 682 O O . ALA A 1 84 ? -25.647 21.203 0.524 1.00 82.94 84 ALA A O 1
ATOM 683 N N . ASP A 1 85 ? -24.136 19.559 0.145 1.00 86.62 85 ASP A N 1
ATOM 684 C CA . ASP A 1 85 ? -24.235 19.529 -1.317 1.00 86.62 85 ASP A CA 1
ATOM 685 C C . ASP A 1 85 ? -24.813 18.221 -1.886 1.00 86.62 85 ASP A C 1
ATOM 687 O O . ASP A 1 85 ? -25.330 18.244 -3.010 1.00 86.62 85 ASP A O 1
ATOM 691 N N . GLY A 1 86 ? -24.857 17.153 -1.090 1.00 87.06 86 GLY A N 1
ATOM 692 C CA . GLY A 1 86 ? -25.402 15.846 -1.440 1.00 87.06 86 GLY A CA 1
ATOM 693 C C . GLY A 1 86 ? -24.515 15.057 -2.393 1.00 87.06 86 GLY A C 1
ATOM 694 O O . GLY A 1 86 ? -25.052 14.249 -3.154 1.00 87.06 86 GLY A O 1
ATOM 695 N N . LEU A 1 87 ? -23.209 15.346 -2.450 1.00 92.00 87 LEU A N 1
ATOM 696 C CA . LEU A 1 87 ? -22.296 14.638 -3.344 1.00 92.00 87 LEU A CA 1
ATOM 697 C C . LEU A 1 87 ? -21.882 13.284 -2.764 1.00 92.00 87 LEU A C 1
ATOM 699 O O . LEU A 1 87 ? -21.435 13.169 -1.629 1.00 92.00 87 LEU A O 1
ATOM 703 N N . THR A 1 88 ? -21.977 12.252 -3.596 1.00 91.81 88 THR A N 1
ATOM 704 C CA . THR A 1 88 ? -21.542 10.893 -3.257 1.00 91.81 88 THR A CA 1
ATOM 705 C C . THR A 1 88 ? -20.042 10.703 -3.497 1.00 91.81 88 THR A C 1
ATOM 707 O O . THR A 1 88 ? -19.385 11.522 -4.153 1.00 91.81 88 THR A O 1
ATOM 710 N N . PHE A 1 89 ? -19.482 9.571 -3.054 1.00 90.00 89 PHE A N 1
ATOM 711 C CA . PHE A 1 89 ? -18.102 9.202 -3.404 1.00 90.00 89 PHE A CA 1
ATOM 712 C C . PHE A 1 89 ? -17.867 9.196 -4.919 1.00 90.00 89 PHE A C 1
ATOM 714 O O . PHE A 1 89 ? -16.831 9.676 -5.380 1.00 90.00 89 PHE A O 1
ATOM 721 N N . TYR A 1 90 ? -18.830 8.701 -5.701 1.00 91.81 90 TYR A N 1
ATOM 722 C CA . TYR A 1 90 ? -18.733 8.686 -7.160 1.00 91.81 90 TYR A CA 1
ATOM 723 C C . TYR A 1 90 ? -18.833 10.086 -7.782 1.00 91.81 90 TYR A C 1
ATOM 725 O O . TYR A 1 90 ? -18.318 10.318 -8.877 1.00 91.81 90 TYR A O 1
ATOM 733 N N . ASP A 1 91 ? -19.506 11.040 -7.141 1.00 92.06 91 ASP A N 1
ATOM 734 C CA . ASP A 1 91 ? -19.544 12.428 -7.610 1.00 92.06 91 ASP A CA 1
ATOM 735 C C . ASP A 1 91 ? -18.227 13.165 -7.426 1.00 92.06 91 ASP A C 1
ATOM 737 O O . ASP A 1 91 ? -17.827 13.916 -8.322 1.00 92.06 91 ASP A O 1
ATOM 741 N N . VAL A 1 92 ? -17.537 12.892 -6.321 1.00 88.00 92 VAL A N 1
ATOM 742 C CA . VAL A 1 92 ? -16.213 13.449 -6.032 1.00 88.00 92 VAL A CA 1
ATOM 743 C C . VAL A 1 92 ? -15.133 12.793 -6.891 1.00 88.00 92 VAL A C 1
ATOM 745 O O . VAL A 1 92 ? -14.286 13.495 -7.448 1.00 88.00 92 VAL A O 1
ATOM 748 N N . ASP A 1 93 ? -15.178 11.469 -7.050 1.00 86.12 93 ASP A N 1
ATOM 749 C CA . ASP A 1 93 ? -14.204 10.713 -7.833 1.00 86.12 93 ASP A CA 1
ATOM 750 C C . ASP A 1 93 ? -14.884 9.805 -8.868 1.00 86.12 93 ASP A C 1
ATOM 752 O O . ASP A 1 93 ? -15.315 8.681 -8.598 1.00 86.12 93 ASP A O 1
ATOM 756 N N . LYS A 1 94 ? -14.915 10.292 -10.114 1.00 87.88 94 LYS A N 1
ATOM 757 C CA . LYS A 1 94 ? -15.494 9.579 -11.263 1.00 87.88 94 LYS A CA 1
ATOM 758 C C . LYS A 1 94 ? -14.649 8.393 -11.744 1.00 87.88 94 LYS A C 1
ATOM 760 O O . LYS A 1 94 ? -15.074 7.715 -12.681 1.00 87.88 94 LYS A O 1
ATOM 765 N N . THR A 1 95 ? -13.476 8.152 -11.154 1.00 83.75 95 THR A N 1
ATOM 766 C CA . THR A 1 95 ? -12.666 6.954 -11.430 1.00 83.75 95 THR A CA 1
ATOM 767 C C . THR A 1 95 ? -13.141 5.730 -10.646 1.00 83.75 95 THR A C 1
ATOM 769 O O . THR A 1 95 ? -12.814 4.606 -11.025 1.00 83.75 95 THR A O 1
ATOM 772 N N . LEU A 1 96 ? -13.947 5.931 -9.598 1.00 84.19 96 LEU A N 1
ATOM 773 C CA . LEU A 1 96 ? -14.548 4.851 -8.823 1.00 84.19 96 LEU A CA 1
ATOM 774 C C . LEU A 1 96 ? -15.645 4.128 -9.615 1.00 84.19 96 LEU A C 1
ATOM 776 O O . LEU A 1 96 ? -16.313 4.709 -10.470 1.00 84.19 96 LEU A O 1
ATOM 780 N N . ASP A 1 97 ? -15.884 2.858 -9.283 1.00 86.56 97 ASP A N 1
ATOM 781 C CA . ASP A 1 97 ? -17.048 2.140 -9.801 1.00 86.56 97 ASP A CA 1
ATOM 782 C C . ASP A 1 97 ? -18.343 2.794 -9.289 1.00 86.56 97 ASP A C 1
ATOM 784 O O . ASP A 1 97 ? -18.457 3.026 -8.081 1.00 86.56 97 ASP A O 1
ATOM 788 N N . PRO A 1 98 ? -19.352 3.041 -10.148 1.00 89.19 98 PRO A N 1
ATOM 789 C CA . PRO A 1 98 ? -20.592 3.683 -9.719 1.00 89.19 98 PRO A CA 1
ATOM 790 C C . PRO A 1 98 ? -21.316 2.934 -8.598 1.00 89.19 98 PRO A C 1
ATOM 792 O O . PRO A 1 98 ? -21.913 3.554 -7.741 1.00 89.19 98 PRO A O 1
ATOM 795 N N . SER A 1 99 ? -21.266 1.603 -8.550 1.00 88.25 99 SER A N 1
ATOM 796 C CA . SER A 1 99 ? -21.837 0.848 -7.429 1.00 88.25 99 SER A CA 1
ATOM 797 C C . SER A 1 99 ? -20.710 0.218 -6.607 1.00 88.25 99 SER A C 1
ATOM 799 O O . SER A 1 99 ? -19.859 -0.446 -7.201 1.00 88.25 99 SER A O 1
ATOM 801 N N . PRO A 1 100 ? -20.682 0.396 -5.272 1.00 86.69 100 PRO A N 1
ATOM 802 C CA . PRO A 1 100 ? -21.669 1.103 -4.443 1.00 86.69 100 PRO A CA 1
ATOM 803 C C . PRO A 1 100 ? -21.397 2.615 -4.261 1.00 86.69 100 PRO A C 1
ATOM 805 O O . PRO A 1 100 ? -22.054 3.255 -3.454 1.00 86.69 100 PRO A O 1
ATOM 808 N N . ASN A 1 101 ? -20.413 3.213 -4.941 1.00 88.25 101 ASN A N 1
ATOM 809 C CA . ASN A 1 101 ? -19.937 4.568 -4.601 1.00 88.25 101 ASN A CA 1
ATOM 810 C C . ASN A 1 101 ? -20.905 5.718 -4.960 1.00 88.25 101 ASN A C 1
ATOM 812 O O . ASN A 1 101 ? -20.721 6.828 -4.474 1.00 88.25 101 ASN A O 1
ATOM 816 N N . ASP A 1 102 ? -21.916 5.471 -5.789 1.00 90.62 102 ASP A N 1
ATOM 817 C CA . ASP A 1 102 ? -23.024 6.388 -6.111 1.00 90.62 102 ASP A CA 1
ATOM 818 C C . ASP A 1 102 ? -24.188 6.248 -5.111 1.00 90.62 102 ASP A C 1
ATOM 820 O O . ASP A 1 102 ? -25.169 6.980 -5.190 1.00 90.62 102 ASP A O 1
ATOM 824 N N . ASP A 1 103 ? -24.093 5.305 -4.163 1.00 89.38 103 ASP A N 1
ATOM 825 C CA . ASP A 1 103 ? -25.132 5.057 -3.158 1.00 89.38 103 ASP A CA 1
ATOM 826 C C . ASP A 1 103 ? -24.980 5.946 -1.909 1.00 89.38 103 ASP A C 1
ATOM 828 O O . ASP A 1 103 ? -25.795 5.826 -0.995 1.00 89.38 103 ASP A O 1
ATOM 832 N N . GLY A 1 104 ? -23.952 6.803 -1.830 1.00 89.38 104 GLY A N 1
ATOM 833 C CA . GLY A 1 104 ? -23.800 7.742 -0.718 1.00 89.38 104 GLY A CA 1
ATOM 834 C C . GLY A 1 104 ? -22.394 8.297 -0.490 1.00 89.38 104 GLY A C 1
ATOM 835 O O . GLY A 1 104 ? -21.484 8.158 -1.311 1.00 89.38 104 GLY A O 1
ATOM 836 N N . ASP A 1 105 ? -22.242 8.931 0.664 1.00 86.25 105 ASP A N 1
ATOM 837 C CA . ASP A 1 105 ? -21.117 9.758 1.115 1.00 86.25 105 ASP A CA 1
ATOM 838 C C . ASP A 1 105 ? -20.526 9.277 2.458 1.00 86.25 105 ASP A C 1
ATOM 840 O O . ASP A 1 105 ? -19.547 9.838 2.960 1.00 86.25 105 ASP A O 1
ATOM 844 N N . ILE A 1 106 ? -21.077 8.191 3.019 1.00 88.69 106 ILE A N 1
ATOM 845 C CA . ILE A 1 106 ? -20.546 7.480 4.183 1.00 88.69 106 ILE A CA 1
ATOM 846 C C . ILE A 1 106 ? -20.136 6.068 3.802 1.00 88.69 106 ILE A C 1
ATOM 848 O O . ILE A 1 106 ? -20.876 5.327 3.161 1.00 88.69 106 ILE A O 1
ATOM 852 N N . ARG A 1 107 ? -18.964 5.642 4.265 1.00 87.69 107 ARG A N 1
ATOM 853 C CA . ARG A 1 107 ? -18.468 4.280 4.074 1.00 87.69 107 ARG A CA 1
ATOM 854 C C . ARG A 1 107 ? -17.977 3.690 5.380 1.00 87.69 107 ARG A C 1
ATOM 856 O O . ARG A 1 107 ? -17.258 4.328 6.146 1.00 87.69 107 ARG A O 1
ATOM 863 N N . MET A 1 108 ? -18.326 2.428 5.595 1.00 86.06 108 MET A N 1
ATOM 864 C CA . MET A 1 108 ? -17.733 1.612 6.647 1.00 86.06 108 MET A CA 1
ATOM 865 C C . MET A 1 108 ? -16.556 0.832 6.055 1.00 86.06 108 MET A C 1
ATOM 867 O O . MET A 1 108 ? -16.733 -0.026 5.185 1.00 86.06 108 MET A O 1
ATOM 871 N N . ALA A 1 109 ? -15.345 1.151 6.505 1.00 88.50 109 ALA A N 1
ATOM 872 C CA . ALA A 1 109 ? -14.112 0.546 6.014 1.00 88.50 109 ALA A CA 1
ATOM 873 C C . ALA A 1 109 ? -13.328 -0.074 7.178 1.00 88.50 109 ALA A C 1
ATOM 875 O O . ALA A 1 109 ? -13.103 0.606 8.183 1.00 88.50 109 ALA A O 1
ATOM 876 N N . PRO A 1 110 ? -12.894 -1.343 7.084 1.00 93.06 110 PRO A N 1
ATOM 877 C CA . PRO A 1 110 ? -11.952 -1.867 8.055 1.00 93.06 110 PRO A CA 1
ATOM 878 C C . PRO A 1 110 ? -10.585 -1.221 7.841 1.00 93.06 110 PRO A C 1
ATOM 880 O O . PRO A 1 110 ? -10.132 -1.013 6.711 1.00 93.06 110 PRO A O 1
ATOM 883 N N . MET A 1 111 ? -9.916 -0.922 8.942 1.00 95.06 111 MET A N 1
ATOM 884 C CA . MET A 1 111 ? -8.581 -0.347 8.957 1.00 95.06 111 MET A CA 1
ATOM 885 C C . MET A 1 111 ? -7.784 -0.939 10.108 1.00 95.06 111 MET A C 1
ATOM 887 O O . MET A 1 111 ? -8.347 -1.371 11.116 1.00 95.06 111 MET A O 1
ATOM 891 N N . LEU A 1 112 ? -6.463 -0.922 9.976 1.00 97.69 112 LEU A N 1
ATOM 892 C CA . LEU A 1 112 ? -5.602 -1.002 11.141 1.00 97.69 112 LEU A CA 1
ATOM 893 C C . LEU A 1 112 ? -5.412 0.405 11.693 1.00 97.69 112 LEU A C 1
ATOM 895 O O . LEU A 1 112 ? -4.855 1.267 11.017 1.00 97.69 112 LEU A O 1
ATOM 899 N N . GLU A 1 113 ? -5.869 0.621 12.921 1.00 97.06 113 GLU A N 1
ATOM 900 C CA . GLU A 1 113 ? -5.530 1.810 13.691 1.00 97.06 113 GLU A CA 1
ATOM 901 C C . GLU A 1 113 ? -4.285 1.515 14.530 1.00 97.06 113 GLU A C 1
ATOM 903 O O . GLU A 1 113 ? -4.246 0.548 15.299 1.00 97.06 113 GLU A O 1
ATOM 908 N N . ILE A 1 114 ? -3.257 2.342 14.369 1.00 97.38 114 ILE A N 1
ATOM 909 C CA . ILE A 1 114 ? -1.970 2.197 15.040 1.00 97.38 114 ILE A CA 1
ATOM 910 C C . ILE A 1 114 ? -1.746 3.416 15.928 1.00 97.38 114 ILE A C 1
ATOM 912 O O . ILE A 1 114 ? -1.483 4.516 15.442 1.00 97.38 114 ILE A O 1
ATOM 916 N N . GLU A 1 115 ? -1.839 3.211 17.240 1.00 96.25 115 GLU A N 1
ATOM 917 C CA . GLU A 1 115 ? -1.515 4.233 18.234 1.00 96.25 115 GLU A CA 1
ATOM 918 C C . GLU A 1 115 ? 0.001 4.276 18.443 1.00 96.25 115 GLU A C 1
ATOM 920 O O . GLU A 1 115 ? 0.627 3.282 18.830 1.00 96.25 115 GLU A O 1
ATOM 925 N N . ILE A 1 116 ? 0.576 5.454 18.224 1.00 95.56 116 ILE A N 1
ATOM 926 C CA . ILE A 1 116 ? 1.992 5.746 18.424 1.00 95.56 116 ILE A CA 1
ATOM 927 C C . ILE A 1 116 ? 2.100 6.758 19.559 1.00 95.56 116 ILE A C 1
ATOM 929 O O . ILE A 1 116 ? 1.638 7.894 19.443 1.00 95.56 116 ILE A O 1
ATOM 933 N N . ASN A 1 117 ? 2.710 6.332 20.666 1.00 91.81 117 ASN A N 1
ATOM 934 C CA . ASN A 1 117 ? 3.008 7.191 21.808 1.00 91.81 117 ASN A CA 1
ATOM 935 C C . ASN A 1 117 ? 4.459 7.665 21.713 1.00 91.81 117 ASN A C 1
ATOM 937 O O . ASN A 1 117 ? 5.384 6.860 21.791 1.00 91.81 117 ASN A O 1
ATOM 941 N N . GLY A 1 118 ? 4.655 8.971 21.570 1.00 83.44 118 GLY A N 1
ATOM 942 C CA . GLY A 1 118 ? 5.952 9.573 21.287 1.00 83.44 118 GLY A CA 1
ATOM 943 C C . GLY A 1 118 ? 5.875 10.564 20.131 1.00 83.44 118 GLY A C 1
ATOM 944 O O . GLY A 1 118 ? 4.798 11.037 19.767 1.00 83.44 118 GLY A O 1
ATOM 945 N N . GLY A 1 119 ? 7.035 10.921 19.586 1.00 77.31 119 GLY A N 1
ATOM 946 C CA . GLY A 1 119 ? 7.101 11.772 18.407 1.00 77.31 119 GLY A CA 1
ATOM 947 C C . GLY A 1 119 ? 6.865 10.988 17.111 1.00 77.31 119 GLY A C 1
ATOM 948 O O . GLY A 1 119 ? 6.555 9.796 17.108 1.00 77.31 119 GLY A O 1
ATOM 949 N N . ARG A 1 120 ? 6.990 11.693 15.985 1.00 88.31 120 ARG A N 1
ATOM 950 C CA . ARG A 1 120 ? 6.743 11.168 14.632 1.00 88.31 120 ARG A CA 1
ATOM 951 C C . ARG A 1 120 ? 7.978 10.482 14.030 1.00 88.31 120 ARG A C 1
ATOM 953 O O . ARG A 1 120 ? 8.012 10.197 12.841 1.00 88.31 120 ARG A O 1
ATOM 960 N N . GLU A 1 121 ? 9.021 10.239 14.822 1.00 90.44 121 GLU A N 1
ATOM 961 C CA . GLU A 1 121 ? 10.345 9.861 14.314 1.00 90.44 121 GLU A CA 1
ATOM 962 C C . GLU A 1 121 ? 10.384 8.477 13.657 1.00 90.44 121 GLU A C 1
ATOM 964 O O . GLU A 1 121 ? 11.357 8.175 12.971 1.00 90.44 121 GLU A O 1
ATOM 969 N N . THR A 1 122 ? 9.363 7.641 13.867 1.00 92.56 122 THR A N 1
ATOM 970 C CA . THR A 1 122 ? 9.223 6.315 13.248 1.00 92.56 122 THR A CA 1
ATOM 971 C C . THR A 1 122 ? 8.461 6.335 11.923 1.00 92.56 122 THR A C 1
ATOM 973 O O . THR A 1 122 ? 8.499 5.339 11.202 1.00 92.56 122 THR A O 1
ATOM 976 N N . LEU A 1 123 ? 7.772 7.430 11.586 1.00 94.44 123 LEU A N 1
ATOM 977 C CA . LEU A 1 123 ? 6.904 7.513 10.413 1.00 94.44 123 LEU A CA 1
ATOM 978 C C . LEU A 1 123 ? 7.589 8.213 9.227 1.00 94.44 123 LEU A C 1
ATOM 980 O O . LEU A 1 123 ? 8.322 9.181 9.438 1.00 94.44 123 LEU A O 1
ATOM 984 N N . PRO A 1 124 ? 7.283 7.798 7.983 1.00 93.56 124 PRO A N 1
ATOM 985 C CA . PRO A 1 124 ? 7.568 8.591 6.790 1.00 93.56 124 PRO A CA 1
ATOM 986 C C . PRO A 1 124 ? 6.837 9.944 6.803 1.00 93.56 124 PRO A C 1
ATOM 988 O O . PRO A 1 124 ? 5.982 10.222 7.658 1.00 93.56 124 PRO A O 1
ATOM 991 N N . SER A 1 125 ? 7.141 10.786 5.812 1.00 91.56 125 SER A N 1
ATOM 992 C CA . SER A 1 125 ? 6.403 12.033 5.593 1.00 91.56 125 SER A CA 1
ATOM 993 C C . SER A 1 125 ? 4.920 11.779 5.287 1.00 91.56 125 SER A C 1
ATOM 995 O O . SER A 1 125 ? 4.540 10.737 4.750 1.00 91.56 125 SER A O 1
ATOM 997 N N . ASP A 1 126 ? 4.070 12.755 5.612 1.00 89.69 126 ASP A N 1
ATOM 998 C CA . ASP A 1 126 ? 2.627 12.715 5.344 1.00 89.69 126 ASP A CA 1
ATOM 999 C C . ASP A 1 126 ? 2.331 12.518 3.854 1.00 89.69 126 ASP A C 1
ATOM 1001 O O . ASP A 1 126 ? 1.433 11.755 3.523 1.00 89.69 126 ASP A O 1
ATOM 1005 N N . ASP A 1 127 ? 3.122 13.127 2.965 1.00 87.62 127 ASP A N 1
ATOM 1006 C CA . ASP A 1 127 ? 2.964 12.981 1.514 1.00 87.62 127 ASP A CA 1
ATOM 1007 C C . ASP A 1 127 ? 3.172 11.529 1.058 1.00 87.62 127 ASP A C 1
ATOM 1009 O O . ASP A 1 127 ? 2.409 11.022 0.235 1.00 87.62 127 ASP A O 1
ATOM 1013 N N . VAL A 1 128 ? 4.182 10.841 1.607 1.00 89.25 128 VAL A N 1
ATOM 1014 C CA . VAL A 1 128 ? 4.453 9.427 1.303 1.00 89.25 128 VAL A CA 1
ATOM 1015 C C . VAL A 1 128 ? 3.317 8.548 1.818 1.00 89.25 128 VAL A C 1
ATOM 1017 O O . VAL A 1 128 ? 2.802 7.709 1.083 1.00 89.25 128 VAL A O 1
ATOM 1020 N N . LEU A 1 129 ? 2.884 8.758 3.063 1.00 91.50 129 LEU A N 1
ATOM 1021 C CA . LEU A 1 129 ? 1.787 7.986 3.651 1.00 91.50 129 LEU A CA 1
ATOM 1022 C C . LEU A 1 129 ? 0.461 8.217 2.911 1.00 91.50 129 LEU A C 1
ATOM 1024 O O . LEU A 1 129 ? -0.242 7.250 2.619 1.00 91.50 129 LEU A O 1
ATOM 1028 N N . ALA A 1 130 ? 0.159 9.457 2.523 1.00 87.44 130 ALA A N 1
ATOM 1029 C CA . ALA A 1 130 ? -1.043 9.800 1.770 1.00 87.44 130 ALA A CA 1
ATOM 1030 C C . ALA A 1 130 ? -1.079 9.122 0.390 1.00 87.44 130 ALA A C 1
ATOM 1032 O O . ALA A 1 130 ? -2.120 8.590 0.007 1.00 87.44 130 ALA A O 1
ATOM 1033 N N . GLN A 1 131 ? 0.053 9.058 -0.326 1.00 85.38 131 GLN A N 1
ATOM 1034 C CA . GLN A 1 131 ? 0.156 8.312 -1.594 1.00 85.38 131 GLN A CA 1
ATOM 1035 C C . GLN A 1 131 ? -0.123 6.813 -1.426 1.00 85.38 131 GLN A C 1
ATOM 1037 O O . GLN A 1 131 ? -0.614 6.164 -2.346 1.00 85.38 131 GLN A O 1
ATOM 1042 N N . LEU A 1 132 ? 0.160 6.269 -0.242 1.00 87.06 132 LEU A N 1
ATOM 1043 C CA . LEU A 1 132 ? -0.074 4.871 0.120 1.00 87.06 132 LEU A CA 1
ATOM 1044 C C . LEU A 1 132 ? -1.474 4.647 0.724 1.00 87.06 132 LEU A C 1
ATOM 1046 O O . LEU A 1 132 ? -1.781 3.541 1.172 1.00 87.06 132 LEU A O 1
ATOM 1050 N N . GLY A 1 133 ? -2.325 5.681 0.748 1.00 85.81 133 GLY A N 1
ATOM 1051 C CA . GLY A 1 133 ? -3.674 5.633 1.313 1.00 85.81 133 GLY A CA 1
ATOM 1052 C C . GLY A 1 133 ? -3.711 5.567 2.843 1.00 85.81 133 GLY A C 1
ATOM 1053 O O . GLY A 1 133 ? -4.737 5.196 3.411 1.00 85.81 133 GLY A O 1
ATOM 1054 N N . ILE A 1 134 ? -2.604 5.895 3.512 1.00 91.38 134 ILE A N 1
ATOM 1055 C CA . ILE A 1 134 ? -2.457 5.863 4.968 1.00 91.38 134 ILE A CA 1
ATOM 1056 C C . ILE A 1 134 ? -2.652 7.278 5.511 1.00 91.38 134 ILE A C 1
ATOM 1058 O O . ILE A 1 134 ? -1.953 8.209 5.112 1.00 91.38 134 ILE A O 1
ATOM 1062 N N . SER A 1 135 ? -3.578 7.441 6.456 1.00 89.19 135 SER A N 1
ATOM 1063 C CA . SER A 1 135 ? -3.813 8.735 7.108 1.00 89.19 135 SER A CA 1
ATOM 1064 C C . SER A 1 135 ? -3.212 8.773 8.510 1.00 89.19 135 SER A C 1
ATOM 1066 O O . SER A 1 135 ? -3.169 7.762 9.212 1.00 89.19 135 SER A O 1
ATOM 1068 N N . VAL A 1 136 ? -2.733 9.947 8.923 1.00 91.38 136 VAL A N 1
ATOM 1069 C CA . VAL A 1 136 ? -2.163 10.173 10.256 1.00 91.38 136 VAL A CA 1
ATOM 1070 C C . VAL A 1 136 ? -2.928 11.291 10.940 1.00 91.38 136 VAL A C 1
ATOM 1072 O O . VAL A 1 136 ? -3.017 12.403 10.426 1.00 91.38 136 VAL A O 1
ATOM 1075 N N . LEU A 1 137 ? -3.454 10.994 12.122 1.00 88.12 137 LEU A N 1
ATOM 1076 C CA . LEU A 1 137 ? -4.126 11.944 12.990 1.00 88.12 137 LEU A CA 1
ATOM 1077 C C . LEU A 1 137 ? -3.255 12.221 14.214 1.00 88.12 137 LEU A C 1
ATOM 1079 O O . LEU A 1 137 ? -2.884 11.311 14.952 1.00 88.12 137 LEU A O 1
ATOM 1083 N N . GLU A 1 138 ? -2.962 13.491 14.466 1.00 89.25 138 GLU A N 1
ATOM 1084 C CA . GLU A 1 138 ? -2.332 13.923 15.711 1.00 89.25 138 GLU A CA 1
ATOM 1085 C C . GLU A 1 138 ? -3.395 14.000 16.821 1.00 89.25 138 GLU A C 1
ATOM 1087 O O . GLU A 1 138 ? -4.273 14.861 16.806 1.00 89.25 138 GLU A O 1
ATOM 1092 N N . VAL A 1 139 ? -3.330 13.075 17.782 1.00 89.38 139 VAL A N 1
ATOM 1093 C CA . VAL A 1 139 ? -4.292 12.965 18.894 1.00 89.38 139 VAL A CA 1
ATOM 1094 C C . VAL A 1 139 ? -3.914 13.917 20.026 1.00 89.38 139 VAL A C 1
ATOM 1096 O O . VAL A 1 139 ? -4.762 14.613 20.587 1.00 89.38 139 VAL A O 1
ATOM 1099 N N . VAL A 1 140 ? -2.620 13.967 20.354 1.00 89.00 140 VAL A N 1
ATOM 1100 C CA . VAL A 1 140 ? -2.051 14.914 21.316 1.00 89.00 140 VAL A CA 1
ATOM 1101 C C . VAL A 1 140 ? -0.828 15.550 20.684 1.00 89.00 140 VAL A C 1
ATOM 1103 O O . VAL A 1 140 ? 0.104 14.845 20.294 1.00 89.00 140 VAL A O 1
ATOM 1106 N N . THR A 1 141 ? -0.828 16.882 20.632 1.00 88.25 141 THR A N 1
ATOM 1107 C CA . THR A 1 141 ? 0.187 17.672 19.934 1.00 88.25 141 THR A CA 1
ATOM 1108 C C . THR A 1 141 ? 1.610 17.244 20.292 1.00 88.25 141 THR A C 1
ATOM 1110 O O . THR A 1 141 ? 2.048 17.393 21.434 1.00 88.25 141 THR A O 1
ATOM 1113 N N . GLY A 1 142 ? 2.329 16.733 19.297 1.00 83.94 142 GLY A N 1
ATOM 1114 C CA . GLY A 1 142 ? 3.724 16.322 19.346 1.00 83.94 142 GLY A CA 1
ATOM 1115 C C . GLY A 1 142 ? 4.008 15.027 20.104 1.00 83.94 142 GLY A C 1
ATOM 1116 O O . GLY A 1 142 ? 5.180 14.678 20.227 1.00 83.94 142 GLY A O 1
ATOM 1117 N N . THR A 1 143 ? 2.999 14.339 20.649 1.00 88.62 143 THR A N 1
ATOM 1118 C CA . THR A 1 143 ? 3.227 13.222 21.588 1.00 88.62 143 THR A CA 1
ATOM 1119 C C . THR A 1 143 ? 2.362 11.989 21.372 1.00 88.62 143 THR A C 1
ATOM 1121 O O . THR A 1 143 ? 2.654 10.954 21.969 1.00 88.62 143 THR A O 1
ATOM 1124 N N . GLN A 1 144 ? 1.274 12.086 20.611 1.00 92.56 144 GLN A N 1
ATOM 1125 C CA . GLN A 1 144 ? 0.429 10.931 20.330 1.00 92.56 144 GLN A CA 1
ATOM 1126 C C . GLN A 1 144 ? -0.190 11.041 18.944 1.00 92.56 144 GLN A C 1
ATOM 1128 O O . GLN A 1 144 ? -0.822 12.051 18.624 1.00 92.56 144 GLN A O 1
ATOM 1133 N N . TYR A 1 145 ? -0.054 9.973 18.165 1.00 93.88 145 TYR A N 1
ATOM 1134 C CA . TYR A 1 145 ? -0.590 9.867 16.815 1.00 93.88 145 TYR A CA 1
ATOM 1135 C C . TYR A 1 145 ? -1.424 8.594 16.669 1.00 93.88 145 TYR A C 1
ATOM 1137 O O . TYR A 1 145 ? -1.104 7.565 17.265 1.00 93.88 145 TYR A O 1
ATOM 1145 N N . ALA A 1 146 ? -2.473 8.672 15.859 1.00 93.81 146 ALA A N 1
ATOM 1146 C CA . ALA A 1 146 ? -3.236 7.534 15.373 1.00 93.81 146 ALA A CA 1
ATOM 1147 C C . ALA A 1 146 ? -3.024 7.434 13.862 1.00 93.81 146 ALA A C 1
ATOM 1149 O O . ALA A 1 146 ? -3.300 8.384 13.129 1.00 93.81 146 ALA A O 1
ATOM 1150 N N . VAL A 1 147 ? -2.503 6.302 13.404 1.00 95.12 147 VAL A N 1
ATOM 1151 C CA . VAL A 1 147 ? -2.314 6.024 11.980 1.00 95.12 147 VAL A CA 1
ATOM 1152 C C . VAL A 1 147 ? -3.383 5.049 11.521 1.00 95.12 147 VAL A C 1
ATOM 1154 O O . VAL A 1 147 ? -3.562 4.013 12.154 1.00 95.12 147 VAL A O 1
ATOM 1157 N N . TYR A 1 148 ? -4.061 5.355 10.422 1.00 94.38 148 TYR A N 1
ATOM 1158 C CA . TYR A 1 148 ? -5.064 4.485 9.822 1.00 94.38 148 TYR A CA 1
ATOM 1159 C C . TYR A 1 148 ? -4.528 3.906 8.519 1.00 94.38 148 TYR A C 1
ATOM 1161 O O . TYR A 1 148 ? -4.411 4.616 7.517 1.00 94.38 148 TYR A O 1
ATOM 1169 N N . ALA A 1 149 ? -4.200 2.616 8.547 1.00 95.56 149 ALA A N 1
ATOM 1170 C CA . ALA A 1 149 ? -3.793 1.859 7.374 1.00 95.56 149 ALA A CA 1
ATOM 1171 C C . ALA A 1 149 ? -4.994 1.076 6.810 1.00 95.56 149 ALA A C 1
ATOM 1173 O O . ALA A 1 149 ? -5.671 0.368 7.566 1.00 95.56 149 ALA A O 1
ATOM 1174 N N . PRO A 1 150 ? -5.293 1.195 5.505 1.00 92.38 150 PRO A N 1
ATOM 1175 C CA . PRO A 1 150 ? -6.443 0.535 4.908 1.00 92.38 150 PRO A CA 1
ATOM 1176 C C . PRO A 1 150 ? -6.249 -0.982 4.861 1.00 92.38 150 PRO A C 1
ATOM 1178 O O . PRO A 1 150 ? -5.180 -1.483 4.511 1.00 92.38 150 PRO A O 1
ATOM 1181 N N . VAL A 1 151 ? -7.321 -1.713 5.159 1.00 93.75 151 VAL A N 1
ATOM 1182 C CA . VAL A 1 151 ? -7.355 -3.172 5.062 1.00 93.75 151 VAL A CA 1
ATOM 1183 C C . VAL A 1 151 ? -8.015 -3.593 3.749 1.00 93.75 151 VAL A C 1
ATOM 1185 O O . VAL A 1 151 ? -9.056 -3.072 3.349 1.00 93.75 151 VAL A O 1
ATOM 1188 N N . GLN A 1 152 ? -7.413 -4.574 3.087 1.00 91.19 152 GLN A N 1
ATOM 1189 C CA . GLN A 1 152 ? -7.896 -5.200 1.865 1.00 91.19 152 GLN A CA 1
ATOM 1190 C C . GLN A 1 152 ? -8.334 -6.638 2.126 1.00 91.19 152 GLN A C 1
ATOM 1192 O O . GLN A 1 152 ? -7.853 -7.306 3.040 1.00 91.19 152 GLN A O 1
ATOM 1197 N N . LEU A 1 153 ? -9.255 -7.116 1.298 1.00 91.94 153 LEU A N 1
ATOM 1198 C CA . LEU A 1 153 ? -9.799 -8.461 1.397 1.00 91.94 153 LEU A CA 1
ATOM 1199 C C . LEU A 1 153 ? -8.897 -9.461 0.676 1.00 91.94 153 LEU A C 1
ATOM 1201 O O . LEU A 1 153 ? -8.576 -9.284 -0.498 1.00 91.94 153 LEU A O 1
ATOM 1205 N N . VAL A 1 154 ? -8.544 -10.542 1.360 1.00 92.81 154 VAL A N 1
ATOM 1206 C CA . VAL A 1 154 ? -7.912 -11.713 0.756 1.00 92.81 154 VAL A CA 1
ATOM 1207 C C . VAL A 1 154 ? -9.029 -12.644 0.296 1.00 92.81 154 VAL A C 1
ATOM 1209 O O . VAL A 1 154 ? -9.861 -13.073 1.100 1.00 92.81 154 VAL A O 1
ATOM 1212 N N . THR A 1 155 ? -9.067 -12.934 -1.003 1.00 90.50 155 THR A N 1
ATOM 1213 C CA . THR A 1 155 ? -10.111 -13.759 -1.625 1.00 90.50 155 THR A CA 1
ATOM 1214 C C . THR A 1 155 ? -9.517 -15.021 -2.234 1.00 90.50 155 THR A C 1
ATOM 1216 O O . THR A 1 155 ? -8.488 -14.984 -2.911 1.00 90.50 155 THR A O 1
ATOM 1219 N N . ASP A 1 156 ? -10.173 -16.156 -2.007 1.00 86.12 156 ASP A N 1
ATOM 1220 C CA . ASP A 1 156 ? -9.821 -17.412 -2.661 1.00 86.12 156 ASP A CA 1
ATOM 1221 C C . ASP A 1 156 ? -10.592 -17.570 -3.976 1.00 86.12 156 ASP A C 1
ATOM 1223 O O . ASP A 1 156 ? -11.791 -17.864 -4.000 1.00 86.12 156 ASP A O 1
ATOM 1227 N N . SER A 1 157 ? -9.864 -17.437 -5.087 1.00 74.94 157 SER A N 1
ATOM 1228 C CA . SER A 1 157 ? -10.392 -17.587 -6.452 1.00 74.94 157 SER A CA 1
ATOM 1229 C C . SER A 1 157 ? -11.011 -18.958 -6.757 1.00 74.94 157 SER A C 1
ATOM 1231 O O . SER A 1 157 ? -11.783 -19.089 -7.704 1.00 74.94 157 SER A O 1
ATOM 1233 N N . THR A 1 158 ? -10.701 -19.987 -5.966 1.00 73.12 158 THR A N 1
ATOM 1234 C CA . THR A 1 158 ? -11.193 -21.355 -6.188 1.00 73.12 158 THR A CA 1
ATOM 1235 C C . THR A 1 158 ? -12.586 -21.576 -5.590 1.00 73.12 158 THR A C 1
ATOM 1237 O O . THR A 1 158 ? -13.268 -22.531 -5.967 1.00 73.12 158 THR A O 1
ATOM 1240 N N . GLY A 1 159 ? -13.012 -20.709 -4.662 1.00 61.12 159 GLY A N 1
ATOM 1241 C CA . GLY A 1 159 ? -14.262 -20.851 -3.909 1.00 61.12 159 GLY A CA 1
ATOM 1242 C C . GLY A 1 159 ? -15.075 -19.568 -3.708 1.00 61.12 159 GLY A C 1
ATOM 1243 O O . GLY A 1 159 ? -16.091 -19.641 -3.025 1.00 61.12 159 GLY A O 1
ATOM 1244 N N . GLU A 1 160 ? -14.646 -18.426 -4.263 1.00 62.84 160 GLU A N 1
ATOM 1245 C CA . GLU A 1 160 ? -15.250 -17.091 -4.047 1.00 62.84 160 GLU A CA 1
ATOM 1246 C C . GLU A 1 160 ? -15.432 -16.743 -2.556 1.00 62.84 160 GLU A C 1
ATOM 1248 O O . GLU A 1 160 ? -16.358 -16.033 -2.163 1.00 62.84 160 GLU A O 1
ATOM 1253 N N . ALA A 1 161 ? -14.549 -17.267 -1.703 1.00 81.19 161 ALA A N 1
ATOM 1254 C CA . ALA A 1 161 ? -14.595 -17.035 -0.270 1.00 81.19 161 ALA A CA 1
ATOM 1255 C C . ALA A 1 161 ? -13.663 -15.884 0.112 1.00 81.19 161 ALA A C 1
ATOM 1257 O O . ALA A 1 161 ? -12.495 -15.851 -0.281 1.00 81.19 161 ALA A O 1
ATOM 1258 N N . ASN A 1 162 ? -14.175 -14.975 0.935 1.00 89.25 162 ASN A N 1
ATOM 1259 C CA . ASN A 1 162 ? -13.354 -14.030 1.674 1.00 89.25 162 ASN A CA 1
ATOM 1260 C C . ASN A 1 162 ? -12.686 -14.802 2.816 1.00 89.25 162 ASN A C 1
ATOM 1262 O O . ASN A 1 162 ? -13.389 -15.342 3.673 1.00 89.25 162 ASN A O 1
ATOM 1266 N N . VAL A 1 163 ? -11.357 -14.901 2.797 1.00 91.62 163 VAL A N 1
ATOM 1267 C CA . VAL A 1 163 ? -10.592 -15.770 3.715 1.00 91.62 163 VAL A CA 1
ATOM 1268 C C . VAL A 1 163 ? -9.789 -14.995 4.752 1.00 91.62 163 VAL A C 1
ATOM 1270 O O . VAL A 1 163 ? -9.402 -15.561 5.772 1.00 91.62 163 VAL A O 1
ATOM 1273 N N . GLY A 1 164 ? -9.584 -13.697 4.526 1.00 94.06 164 GLY A N 1
ATOM 1274 C CA . GLY A 1 164 ? -9.051 -12.817 5.549 1.00 94.06 164 GLY A CA 1
ATOM 1275 C C . GLY A 1 164 ? -8.803 -11.399 5.097 1.00 94.06 164 GLY A C 1
ATOM 1276 O O . GLY A 1 164 ? -9.247 -10.965 4.033 1.00 94.06 164 GLY A O 1
ATOM 1277 N N . PHE A 1 165 ? -8.105 -10.672 5.949 1.00 96.06 165 PHE A N 1
ATOM 1278 C CA . PHE A 1 165 ? -7.742 -9.283 5.765 1.00 96.06 165 PHE A CA 1
ATOM 1279 C C . PHE A 1 165 ? -6.232 -9.144 5.625 1.00 96.06 165 PHE A C 1
ATOM 1281 O O . PHE A 1 165 ? -5.462 -9.863 6.258 1.00 96.06 165 PHE A O 1
ATOM 1288 N N . TYR A 1 166 ? -5.819 -8.192 4.799 1.00 96.62 166 TYR A N 1
ATOM 1289 C CA . TYR A 1 166 ? -4.428 -7.860 4.553 1.00 96.62 166 TYR A CA 1
ATOM 1290 C C . TYR A 1 166 ? -4.233 -6.345 4.592 1.00 96.62 166 TYR A C 1
ATOM 1292 O O . TYR A 1 166 ? -5.014 -5.600 4.006 1.00 96.62 166 TYR A O 1
ATOM 1300 N N . SER A 1 167 ? -3.198 -5.876 5.280 1.00 96.62 167 SER A N 1
ATOM 1301 C CA . SER A 1 167 ? -2.875 -4.453 5.404 1.00 96.62 167 SER A CA 1
ATOM 1302 C C . SER A 1 167 ? -1.370 -4.240 5.363 1.00 96.62 167 SER A C 1
ATOM 1304 O O . SER A 1 167 ? -0.595 -5.112 5.757 1.00 96.62 167 SER A O 1
ATOM 1306 N N . ARG A 1 168 ? -0.952 -3.050 4.931 1.00 95.75 168 ARG A N 1
ATOM 1307 C CA . ARG A 1 168 ? 0.452 -2.626 4.906 1.00 95.75 168 ARG A CA 1
ATOM 1308 C C . ARG A 1 168 ? 0.606 -1.329 5.680 1.00 95.75 168 ARG A C 1
ATOM 1310 O O . ARG A 1 168 ? -0.192 -0.413 5.508 1.00 95.75 168 ARG A O 1
ATOM 1317 N N . MET A 1 169 ? 1.652 -1.242 6.488 1.00 95.75 169 MET A N 1
ATOM 1318 C CA . MET A 1 169 ? 2.097 -0.007 7.125 1.00 95.75 169 MET A CA 1
ATOM 1319 C C . MET A 1 169 ? 3.569 0.222 6.798 1.00 95.75 169 MET A C 1
ATOM 1321 O O . MET A 1 169 ? 4.340 -0.733 6.732 1.00 95.75 169 MET A O 1
ATOM 1325 N N . TYR A 1 170 ? 3.967 1.481 6.630 1.00 94.50 170 TYR A N 1
ATOM 1326 C CA . TYR A 1 170 ? 5.348 1.852 6.340 1.00 94.50 170 TYR A CA 1
ATOM 1327 C C . TYR A 1 170 ? 5.925 2.691 7.472 1.00 94.50 170 TYR A C 1
ATOM 1329 O O . TYR A 1 170 ? 5.286 3.616 7.971 1.00 94.50 170 TYR A O 1
ATOM 1337 N N . TYR A 1 171 ? 7.154 2.370 7.847 1.00 94.75 171 TYR A N 1
ATOM 1338 C CA . TYR A 1 171 ? 7.940 3.060 8.857 1.00 94.75 171 TYR A CA 1
ATOM 1339 C C . TYR A 1 171 ? 9.224 3.591 8.223 1.00 94.75 171 TYR A C 1
ATOM 1341 O O . TYR A 1 171 ? 9.761 2.984 7.301 1.00 94.75 171 TYR A O 1
ATOM 1349 N N . GLN A 1 172 ? 9.725 4.715 8.724 1.00 93.62 172 GLN A N 1
ATOM 1350 C CA . GLN A 1 172 ? 11.007 5.295 8.324 1.00 93.62 172 GLN A CA 1
ATOM 1351 C C . GLN A 1 172 ? 11.699 5.881 9.567 1.00 93.62 172 GLN A C 1
ATOM 1353 O O . GLN A 1 172 ? 11.648 7.083 9.824 1.00 93.62 172 GLN A O 1
ATOM 1358 N N . PRO A 1 173 ? 12.301 5.025 10.404 1.00 91.44 173 PRO A N 1
ATOM 1359 C CA . PRO A 1 173 ? 12.835 5.406 11.707 1.00 91.44 173 PRO A CA 1
ATOM 1360 C C . PRO A 1 173 ? 14.058 6.329 11.599 1.00 91.44 173 PRO A C 1
ATOM 1362 O O . PRO A 1 173 ? 15.128 5.959 11.115 1.00 91.44 173 PRO A O 1
ATOM 1365 N N . THR A 1 174 ? 13.947 7.531 12.149 1.00 89.31 174 THR A N 1
ATOM 1366 C CA . THR A 1 174 ? 15.059 8.489 12.320 1.00 89.31 174 THR A CA 1
ATOM 1367 C C . THR A 1 174 ? 15.607 8.508 13.752 1.00 89.31 174 THR A C 1
ATOM 1369 O O . THR A 1 174 ? 16.620 9.151 14.038 1.00 89.31 174 THR A O 1
ATOM 1372 N N . ALA A 1 175 ? 14.964 7.764 14.654 1.00 84.56 175 ALA A N 1
ATOM 1373 C CA . ALA A 1 175 ? 15.352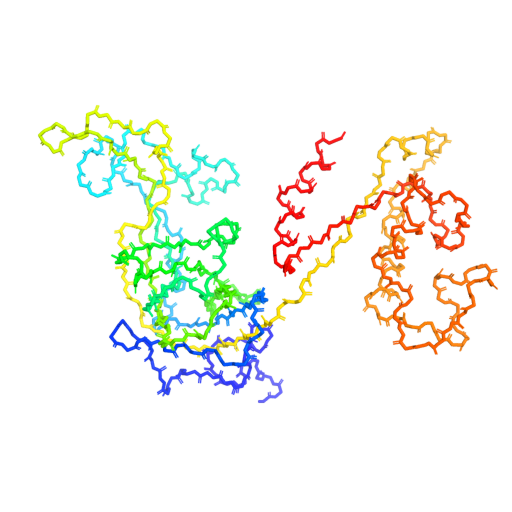 7.564 16.043 1.00 84.56 175 ALA A CA 1
ATOM 1374 C C . ALA A 1 175 ? 15.080 6.110 16.476 1.00 84.56 175 ALA A C 1
ATOM 1376 O O . ALA A 1 175 ? 14.607 5.289 15.692 1.00 84.56 175 ALA A O 1
ATOM 1377 N N . ALA A 1 176 ? 15.393 5.783 17.733 1.00 85.75 176 ALA A N 1
ATOM 1378 C CA . ALA A 1 176 ? 14.985 4.506 18.317 1.00 85.75 176 ALA A CA 1
ATOM 1379 C C . ALA A 1 176 ? 13.449 4.394 18.349 1.00 85.75 176 ALA A C 1
ATOM 1381 O O . ALA A 1 176 ? 12.780 5.399 18.576 1.00 85.75 176 ALA A O 1
ATOM 1382 N N . TRP A 1 177 ? 12.921 3.176 18.183 1.00 90.44 177 TRP A N 1
ATOM 1383 C CA . TRP A 1 177 ? 11.480 2.902 18.068 1.00 90.44 177 TRP A CA 1
ATOM 1384 C C . TRP A 1 177 ? 10.635 3.498 19.204 1.00 90.44 177 TRP A C 1
ATOM 1386 O O . TRP A 1 177 ? 9.548 4.010 18.968 1.00 90.44 177 TRP A O 1
ATOM 1396 N N . GLY A 1 178 ? 11.156 3.481 20.433 1.00 89.19 178 GLY A N 1
ATOM 1397 C CA . GLY A 1 178 ? 10.440 3.977 21.606 1.00 89.19 178 GLY A CA 1
ATOM 1398 C C . GLY A 1 178 ? 9.488 2.930 22.181 1.00 89.19 178 GLY A C 1
ATOM 1399 O O . GLY A 1 178 ? 9.844 1.756 22.283 1.00 89.19 178 GLY A O 1
ATOM 1400 N N . GLU A 1 179 ? 8.309 3.373 22.614 1.00 92.25 179 GLU A N 1
ATOM 1401 C CA . GLU A 1 179 ? 7.270 2.492 23.154 1.00 92.25 179 GLU A CA 1
ATOM 1402 C C . GLU A 1 179 ? 6.658 1.614 22.054 1.00 92.25 179 GLU A C 1
ATOM 1404 O O . GLU A 1 179 ? 6.695 1.948 20.869 1.00 92.25 179 GLU A O 1
ATOM 1409 N N . ALA A 1 180 ? 6.068 0.483 22.443 1.00 96.06 180 ALA A N 1
ATOM 1410 C CA . ALA A 1 180 ? 5.377 -0.367 21.485 1.00 96.06 180 ALA A CA 1
ATOM 1411 C C . ALA A 1 180 ? 4.198 0.382 20.846 1.00 96.06 180 ALA A C 1
ATOM 1413 O O . ALA A 1 180 ? 3.371 0.990 21.535 1.00 96.06 180 ALA A O 1
ATOM 1414 N N . HIS A 1 181 ? 4.110 0.312 19.520 1.00 96.88 181 HIS A N 1
ATOM 1415 C CA . HIS A 1 181 ? 2.957 0.810 18.785 1.00 96.88 181 HIS A CA 1
ATOM 1416 C C . HIS A 1 181 ? 1.799 -0.162 18.990 1.00 96.88 181 HIS A C 1
ATOM 1418 O O . HIS A 1 181 ? 1.988 -1.376 18.886 1.00 96.88 181 HIS A O 1
ATOM 1424 N N . LYS A 1 182 ? 0.602 0.345 19.276 1.00 97.94 182 LYS A N 1
ATOM 1425 C CA . LYS A 1 182 ? -0.562 -0.511 19.525 1.00 97.94 182 LYS A CA 1
ATOM 1426 C C . LYS A 1 182 ? -1.394 -0.622 18.262 1.00 97.94 182 LYS A C 1
ATOM 1428 O O . LYS A 1 182 ? -1.956 0.373 17.820 1.00 97.94 182 LYS A O 1
ATOM 1433 N N . VAL A 1 183 ? -1.482 -1.825 17.713 1.00 98.38 183 VAL A N 1
ATOM 1434 C CA . VAL A 1 183 ? -2.210 -2.119 16.477 1.00 98.38 183 VAL A CA 1
ATOM 1435 C C . VAL A 1 183 ? -3.572 -2.720 16.815 1.00 98.38 183 VAL A C 1
ATOM 1437 O O . VAL A 1 183 ? -3.664 -3.716 17.544 1.00 98.38 183 VAL A O 1
ATOM 1440 N N . ARG A 1 184 ? -4.630 -2.116 16.271 1.00 98.12 184 ARG A N 1
ATOM 1441 C CA . ARG A 1 184 ? -6.028 -2.525 16.438 1.00 98.12 184 ARG A CA 1
ATOM 1442 C C . ARG A 1 184 ? -6.694 -2.687 15.081 1.00 98.12 184 ARG A C 1
ATOM 1444 O O . ARG A 1 184 ? -6.474 -1.864 14.201 1.00 98.12 184 ARG A O 1
ATOM 1451 N N . LEU A 1 185 ? -7.526 -3.714 14.928 1.00 97.56 185 LEU A N 1
ATOM 1452 C CA . LEU A 1 185 ? -8.490 -3.757 13.836 1.00 97.56 185 LEU A CA 1
ATOM 1453 C C . LEU A 1 185 ? -9.674 -2.890 14.246 1.00 97.56 185 LEU A C 1
ATOM 1455 O O . LEU A 1 185 ? -10.265 -3.114 15.302 1.00 97.56 185 LEU A O 1
ATOM 1459 N N . VAL A 1 186 ? -10.007 -1.907 13.421 1.00 95.81 186 VAL A N 1
ATOM 1460 C CA . VAL A 1 186 ? -11.151 -1.034 13.650 1.00 95.81 186 VAL A CA 1
ATOM 1461 C C . VAL A 1 186 ? -12.027 -0.964 12.413 1.00 95.81 186 VAL A C 1
ATOM 1463 O O . VAL A 1 186 ? -11.551 -1.022 11.281 1.00 95.81 186 VAL A O 1
ATOM 1466 N N . TRP A 1 187 ? -13.317 -0.771 12.635 1.00 92.56 187 TRP A N 1
ATOM 1467 C CA . TRP A 1 187 ? -14.253 -0.329 11.618 1.00 92.56 187 TRP A CA 1
ATOM 1468 C C . TRP A 1 187 ? -14.342 1.190 11.657 1.00 92.56 187 TRP A C 1
ATOM 1470 O O . TRP A 1 187 ? -14.940 1.763 12.571 1.00 92.56 187 TRP A O 1
ATOM 1480 N N . ALA A 1 188 ? -13.716 1.831 10.675 1.00 89.94 188 ALA A N 1
ATOM 1481 C CA . ALA A 1 188 ? -13.746 3.269 10.501 1.00 89.94 188 ALA A CA 1
ATOM 1482 C C . ALA A 1 188 ? -15.008 3.679 9.736 1.00 89.94 188 ALA A C 1
ATOM 1484 O O . ALA A 1 188 ? -15.289 3.171 8.647 1.00 89.94 188 ALA A O 1
ATOM 1485 N N . ILE A 1 189 ? -15.752 4.622 10.310 1.00 87.88 189 ILE A N 1
ATOM 1486 C CA . ILE A 1 189 ? -16.794 5.357 9.602 1.00 87.88 189 ILE A CA 1
ATOM 1487 C C . ILE A 1 189 ? -16.121 6.538 8.922 1.00 87.88 189 ILE A C 1
ATOM 1489 O O . ILE A 1 189 ? -15.687 7.487 9.582 1.00 87.88 189 ILE A O 1
ATOM 1493 N N . GLN A 1 190 ? -16.008 6.438 7.605 1.00 86.75 190 GLN A N 1
ATOM 1494 C CA . GLN A 1 190 ? -15.502 7.497 6.756 1.00 86.75 190 GLN A CA 1
ATOM 1495 C C . GLN A 1 190 ? -16.674 8.288 6.192 1.00 86.75 190 GLN A C 1
ATOM 1497 O O . GLN A 1 190 ? -17.649 7.686 5.750 1.00 86.75 190 GLN A O 1
ATOM 1502 N N . ALA A 1 191 ? -16.565 9.610 6.194 1.00 85.56 191 ALA A N 1
ATOM 1503 C CA . ALA A 1 191 ? -17.533 10.496 5.562 1.00 85.56 191 ALA A CA 1
ATOM 1504 C C . ALA A 1 191 ? -16.808 11.519 4.687 1.00 85.56 191 ALA A C 1
ATOM 1506 O O . ALA A 1 191 ? -15.687 11.926 5.019 1.00 85.56 191 ALA A O 1
ATOM 1507 N N . LEU A 1 192 ? -17.447 11.939 3.599 1.00 83.38 192 LEU A N 1
ATOM 1508 C CA . LEU A 1 192 ? -17.096 13.179 2.915 1.00 83.38 192 LEU A CA 1
ATOM 1509 C C . LEU A 1 192 ? -17.626 14.331 3.763 1.00 83.38 192 LEU A C 1
ATOM 1511 O O . LEU A 1 192 ? -18.825 14.562 3.832 1.00 83.38 192 LEU A O 1
ATOM 1515 N N . ASN A 1 193 ? -16.734 14.996 4.492 1.00 83.00 193 ASN A N 1
ATOM 1516 C CA . ASN A 1 193 ? -17.130 16.033 5.432 1.00 83.00 193 ASN A CA 1
ATOM 1517 C C . ASN A 1 193 ? -16.803 17.418 4.887 1.00 83.00 193 ASN A C 1
ATOM 1519 O O . ASN A 1 193 ? -15.680 17.681 4.440 1.00 83.00 193 ASN A O 1
ATOM 1523 N N . ASP A 1 194 ? -17.760 18.324 5.026 1.00 83.31 194 ASP A N 1
ATOM 1524 C CA . ASP A 1 194 ? -17.558 19.731 4.727 1.00 83.31 194 ASP A CA 1
ATOM 1525 C C . ASP A 1 194 ? -16.986 20.473 5.939 1.00 83.31 194 ASP A C 1
ATOM 1527 O O . ASP A 1 194 ? -17.593 20.591 7.009 1.00 83.31 194 ASP A O 1
ATOM 1531 N N . THR A 1 195 ? -15.794 21.035 5.767 1.00 81.12 195 THR A N 1
ATOM 1532 C CA . THR A 1 195 ? -15.084 21.743 6.830 1.00 81.12 195 THR A CA 1
ATOM 1533 C C . THR A 1 195 ? -15.646 23.148 6.989 1.00 81.12 195 THR A C 1
ATOM 1535 O O . THR A 1 195 ? -15.516 24.015 6.125 1.00 81.12 195 THR A O 1
ATOM 1538 N N . CYS A 1 196 ? -16.255 23.404 8.142 1.00 80.25 196 CYS A N 1
ATOM 1539 C CA . CYS A 1 196 ? -16.782 24.717 8.473 1.00 80.25 196 CYS A CA 1
ATOM 1540 C C . CYS A 1 196 ? -15.717 25.616 9.116 1.00 80.25 196 CYS A C 1
ATOM 1542 O O . CYS A 1 196 ? -15.084 25.239 10.103 1.00 80.25 196 CYS A O 1
ATOM 1544 N N . THR A 1 197 ? -15.573 26.849 8.626 1.00 85.69 197 THR A N 1
ATOM 1545 C CA . THR A 1 197 ? -14.649 27.839 9.210 1.00 85.69 197 THR A CA 1
ATOM 1546 C C . THR A 1 197 ? -15.334 28.753 10.223 1.00 85.69 197 THR A C 1
ATOM 1548 O O . THR A 1 197 ? -14.695 29.209 11.174 1.00 85.69 197 THR A O 1
ATOM 1551 N N . THR A 1 198 ? -16.637 29.018 10.062 1.00 85.25 198 THR A N 1
ATOM 1552 C CA . THR A 1 198 ? -17.402 29.873 10.984 1.00 85.25 198 THR A CA 1
ATOM 1553 C C . THR A 1 198 ? -18.781 29.313 11.311 1.00 85.25 198 THR A C 1
ATOM 1555 O O . THR A 1 198 ? -19.561 28.957 10.427 1.00 85.25 198 THR A O 1
ATOM 1558 N N . PHE A 1 199 ? -19.144 29.343 12.594 1.00 86.25 199 PHE A N 1
ATOM 1559 C CA . PHE A 1 199 ? -20.439 28.875 13.093 1.00 86.25 199 PHE A CA 1
ATOM 1560 C C . PHE A 1 199 ? -21.292 30.030 13.627 1.00 86.25 199 PHE A C 1
ATOM 1562 O O . PHE A 1 199 ? -20.825 30.810 14.457 1.00 86.25 199 PHE A O 1
ATOM 1569 N N . ASP A 1 200 ? -22.567 30.059 13.240 1.00 85.00 200 ASP A N 1
ATOM 1570 C CA . ASP A 1 200 ? -23.595 30.941 13.796 1.00 85.00 200 ASP A CA 1
ATOM 1571 C C . ASP A 1 200 ? -24.621 30.102 14.567 1.00 85.00 200 ASP A C 1
ATOM 1573 O O . ASP A 1 200 ? -25.334 29.276 14.000 1.00 85.00 200 ASP A O 1
ATOM 1577 N N . ASN A 1 201 ? -24.709 30.296 15.888 1.00 83.19 201 ASN A N 1
ATOM 1578 C CA . ASN A 1 201 ? -25.579 29.510 16.782 1.00 83.19 201 ASN A CA 1
ATOM 1579 C C . ASN A 1 201 ? -25.395 27.980 16.659 1.00 83.19 201 ASN A C 1
ATOM 1581 O O . ASN A 1 201 ? -26.353 27.226 16.819 1.00 83.19 201 ASN A O 1
ATOM 1585 N N . GLY A 1 202 ? -24.170 27.525 16.381 1.00 77.12 202 GLY A N 1
ATOM 1586 C CA . GLY A 1 202 ? -23.856 26.102 16.210 1.00 77.12 202 GLY A CA 1
ATOM 1587 C C . GLY A 1 202 ? -24.248 25.519 14.849 1.00 77.12 202 GLY A C 1
ATOM 1588 O O . GLY A 1 202 ? -24.140 24.312 14.673 1.00 77.12 202 GLY A O 1
ATOM 1589 N N . ILE A 1 203 ? -24.681 26.352 13.898 1.00 79.44 203 ILE A N 1
ATOM 1590 C CA . ILE A 1 203 ? -24.926 25.976 12.501 1.00 79.44 203 ILE A CA 1
ATOM 1591 C C . ILE A 1 203 ? -23.801 26.561 11.650 1.00 79.44 203 ILE A C 1
ATOM 1593 O O . ILE A 1 203 ? -23.399 27.709 11.866 1.00 79.44 203 ILE A O 1
ATOM 1597 N N . CYS A 1 204 ? -23.291 25.792 10.687 1.00 81.25 204 CYS A N 1
ATOM 1598 C CA . CYS A 1 204 ? -22.269 26.311 9.788 1.00 81.25 204 CYS A CA 1
ATOM 1599 C C . CYS A 1 204 ? -22.790 27.505 8.966 1.00 81.25 204 CYS A C 1
ATOM 1601 O O . CYS A 1 204 ? -23.873 27.453 8.376 1.00 81.25 204 CYS A O 1
ATOM 1603 N N . SER A 1 205 ? -22.011 28.589 8.946 1.00 85.00 205 SER A N 1
ATOM 1604 C CA . SER A 1 205 ? -22.320 29.831 8.214 1.00 85.00 205 SER A CA 1
ATOM 1605 C C . SER A 1 205 ? -21.394 30.051 7.017 1.00 85.00 205 SER A C 1
ATOM 1607 O O . SER A 1 205 ? -21.850 30.547 5.987 1.00 85.00 205 SER A O 1
ATOM 1609 N N . THR A 1 206 ? -20.125 29.643 7.134 1.00 85.38 206 THR A N 1
ATOM 1610 C CA . THR A 1 206 ? -19.124 29.712 6.061 1.00 85.38 206 THR A CA 1
ATOM 1611 C C . THR A 1 206 ? -18.303 28.431 6.052 1.00 85.38 206 THR A C 1
ATOM 1613 O O . THR A 1 206 ? -17.718 28.063 7.073 1.00 85.38 206 THR A O 1
ATOM 1616 N N . TYR A 1 207 ? -18.237 27.784 4.892 1.00 83.56 207 TYR A N 1
ATOM 1617 C CA . TYR A 1 207 ? -17.387 26.622 4.653 1.00 83.56 207 TYR A CA 1
ATOM 1618 C C . TYR A 1 207 ? -16.004 27.046 4.158 1.00 83.56 207 TYR A C 1
ATOM 1620 O O . TYR A 1 207 ? -15.849 28.123 3.574 1.00 83.56 207 TYR A O 1
ATOM 1628 N N . ASP A 1 208 ? -15.002 26.220 4.437 1.00 81.94 208 ASP A N 1
ATOM 1629 C CA . ASP A 1 208 ? -13.682 26.329 3.830 1.00 81.94 208 ASP A CA 1
ATOM 1630 C C . ASP A 1 208 ? -13.801 26.018 2.327 1.00 81.94 208 ASP A C 1
ATOM 1632 O O . ASP A 1 208 ? -14.247 24.922 1.985 1.00 81.94 208 ASP A O 1
ATOM 1636 N N . PRO A 1 209 ? -13.431 26.940 1.418 1.00 77.56 209 PRO A N 1
ATOM 1637 C CA . PRO A 1 209 ? -13.461 26.674 -0.018 1.00 77.56 209 PRO A CA 1
ATOM 1638 C C . PRO A 1 209 ? -12.636 25.451 -0.434 1.00 77.56 209 PRO A C 1
ATOM 1640 O O . PRO A 1 209 ? -13.004 24.794 -1.405 1.00 77.56 209 PRO A O 1
ATOM 1643 N N . ASP A 1 210 ? -11.557 25.154 0.297 1.00 78.56 210 ASP A N 1
ATOM 1644 C CA . ASP A 1 210 ? -10.658 24.029 0.024 1.00 78.56 210 ASP A CA 1
ATOM 1645 C C . ASP A 1 210 ? -10.975 22.802 0.905 1.00 78.56 210 ASP A C 1
ATOM 1647 O O . ASP A 1 210 ? -10.375 21.744 0.738 1.00 78.56 210 ASP A O 1
ATOM 1651 N N . GLY A 1 211 ? -11.922 22.929 1.841 1.00 75.38 211 GLY A N 1
ATOM 1652 C CA . GLY A 1 211 ? -12.264 21.901 2.827 1.00 75.38 211 GLY A CA 1
ATOM 1653 C C . GLY A 1 211 ? -13.634 21.259 2.623 1.00 75.38 211 GLY A C 1
ATOM 1654 O O . GLY A 1 211 ? -14.155 20.673 3.568 1.00 75.38 211 GLY A O 1
ATOM 1655 N N . MET A 1 212 ? -14.222 21.375 1.432 1.00 82.00 212 MET A N 1
ATOM 1656 C CA . MET A 1 212 ? -15.443 20.653 1.051 1.00 82.00 212 MET A CA 1
ATOM 1657 C C . MET A 1 212 ? -15.124 19.188 0.734 1.00 82.00 212 MET A C 1
ATOM 1659 O O . MET A 1 212 ? -14.044 18.907 0.199 1.00 82.00 212 MET A O 1
ATOM 1663 N N . ASN A 1 213 ? -16.059 18.278 1.017 1.00 82.88 213 ASN A N 1
ATOM 1664 C CA . ASN A 1 213 ? -15.980 16.858 0.653 1.00 82.88 213 ASN A CA 1
ATOM 1665 C C . ASN A 1 213 ? -14.660 16.170 1.050 1.00 82.88 213 ASN A C 1
ATOM 1667 O O . ASN A 1 213 ? -14.082 15.390 0.290 1.00 82.88 213 ASN A O 1
ATOM 1671 N N . GLN A 1 214 ? -14.137 16.482 2.236 1.00 79.56 214 GLN A N 1
ATOM 1672 C CA . GLN A 1 214 ? -12.887 15.895 2.710 1.00 79.56 214 GLN A CA 1
ATOM 1673 C C . GLN A 1 214 ? -13.160 14.526 3.324 1.00 79.56 214 GLN A C 1
ATOM 1675 O O . GLN A 1 214 ? -13.924 14.419 4.282 1.00 79.56 214 GLN A O 1
ATOM 1680 N N . LEU A 1 215 ? -12.502 13.482 2.814 1.00 79.50 215 LEU A N 1
ATOM 1681 C CA . LEU A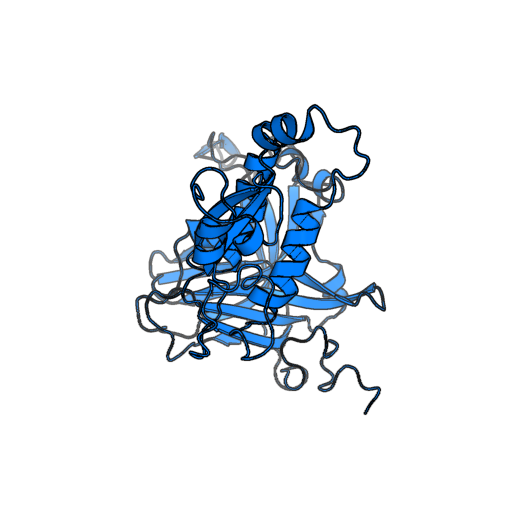 1 215 ? -12.585 12.148 3.403 1.00 79.50 215 LEU A CA 1
ATOM 1682 C C . LEU A 1 215 ? -12.000 12.171 4.820 1.00 79.50 215 LEU A C 1
ATOM 1684 O O . LEU A 1 215 ? -10.794 12.339 5.003 1.00 79.50 215 LEU A O 1
ATOM 1688 N N . GLN A 1 216 ? -12.847 11.977 5.825 1.00 77.38 216 GLN A N 1
ATOM 1689 C CA . GLN A 1 216 ? -12.444 11.981 7.229 1.00 77.38 216 GLN A CA 1
ATOM 1690 C C . GLN A 1 216 ? -12.948 10.735 7.948 1.00 77.38 216 GLN A C 1
ATOM 1692 O O . GLN A 1 216 ? -14.079 10.298 7.741 1.00 77.38 216 GLN A O 1
ATOM 1697 N N . VAL A 1 217 ? -12.116 10.181 8.834 1.00 80.69 217 VAL A N 1
ATOM 1698 C CA . VAL A 1 217 ? -12.553 9.180 9.816 1.00 80.69 217 VAL A CA 1
ATOM 1699 C C . VAL A 1 217 ? -13.253 9.916 10.956 1.00 80.69 217 VAL A C 1
ATOM 1701 O O . VAL A 1 217 ? -12.627 10.680 11.688 1.00 80.69 217 VAL A O 1
ATOM 1704 N N . VAL A 1 218 ? -14.558 9.696 11.093 1.00 82.00 218 VAL A N 1
ATOM 1705 C CA . VAL A 1 218 ? -15.411 10.383 12.077 1.00 82.00 218 VAL A CA 1
ATOM 1706 C C . VAL A 1 218 ? -15.452 9.614 13.391 1.00 82.00 218 VAL A C 1
ATOM 1708 O O . VAL A 1 218 ? -15.415 10.201 14.471 1.00 82.00 218 VAL A O 1
ATOM 1711 N N . GLN A 1 219 ? -15.546 8.290 13.296 1.00 85.75 219 GLN A N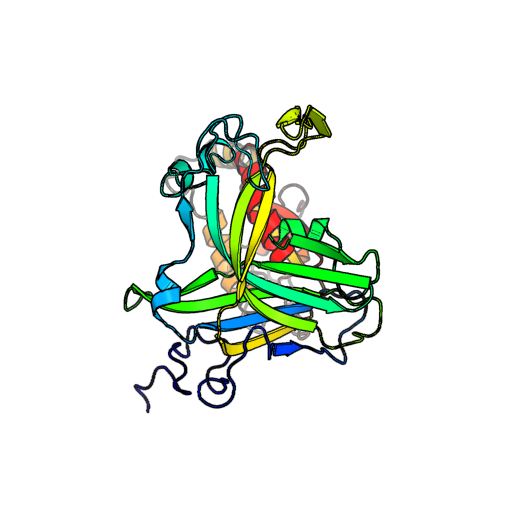 1
ATOM 1712 C CA . GLN A 1 219 ? -15.655 7.396 14.438 1.00 85.75 219 GLN A CA 1
ATOM 1713 C C . GLN A 1 219 ? -15.069 6.032 14.090 1.00 85.75 219 GLN A C 1
ATOM 1715 O O . GLN A 1 219 ? -15.226 5.550 12.967 1.00 85.75 219 GLN A O 1
ATOM 1720 N N . THR A 1 220 ? -14.449 5.390 15.076 1.00 91.00 220 THR A N 1
ATOM 1721 C CA . THR A 1 220 ? -13.974 4.012 14.971 1.00 91.00 220 THR A CA 1
ATOM 1722 C C . THR A 1 220 ? -14.656 3.100 15.984 1.00 91.00 220 THR A C 1
ATOM 1724 O O . THR A 1 220 ? -15.103 3.533 17.055 1.00 91.00 220 THR A O 1
ATOM 1727 N N . TYR A 1 221 ? -14.771 1.826 15.612 1.00 92.50 221 TYR A N 1
ATOM 1728 C CA . TYR A 1 221 ? -15.259 0.745 16.463 1.00 92.50 221 TYR A CA 1
ATOM 1729 C C . TYR A 1 221 ? -14.247 -0.393 16.433 1.00 92.50 221 TYR A C 1
ATOM 1731 O O . TYR A 1 221 ? -13.933 -0.890 15.355 1.00 92.50 221 TYR A O 1
ATOM 1739 N N . ASP A 1 222 ? -13.737 -0.796 17.595 1.00 95.38 222 ASP A N 1
ATOM 1740 C CA . ASP A 1 222 ? -12.793 -1.909 17.685 1.00 95.38 222 ASP A CA 1
ATOM 1741 C C . ASP A 1 222 ? -13.447 -3.222 17.222 1.00 95.38 222 ASP A C 1
ATOM 1743 O O . ASP A 1 222 ? -14.619 -3.488 17.507 1.00 95.38 222 ASP A O 1
ATOM 1747 N N . ASP A 1 223 ? -12.663 -4.054 16.543 1.00 96.12 223 ASP A N 1
ATOM 1748 C CA . ASP A 1 223 ? -12.984 -5.448 16.260 1.00 96.12 223 ASP A CA 1
ATOM 1749 C C . ASP A 1 223 ? -11.928 -6.355 16.899 1.00 96.12 223 ASP A C 1
ATOM 1751 O O . ASP A 1 223 ? -10.743 -6.016 16.988 1.00 96.12 223 ASP A O 1
ATOM 1755 N N . ASP A 1 224 ? -12.365 -7.528 17.337 1.00 97.94 224 ASP A N 1
ATOM 1756 C CA . ASP A 1 224 ? -11.487 -8.521 17.937 1.00 97.94 224 ASP A CA 1
ATOM 1757 C C . ASP A 1 224 ? -10.928 -9.412 16.831 1.00 97.94 224 ASP A C 1
ATOM 1759 O O . ASP A 1 224 ? -11.677 -9.938 16.002 1.00 97.94 224 ASP A O 1
ATOM 1763 N N . TRP A 1 225 ? -9.618 -9.645 16.837 1.00 97.56 225 TRP A N 1
ATOM 1764 C CA . TRP A 1 225 ? -8.936 -10.309 15.727 1.00 97.56 225 TRP A CA 1
ATOM 1765 C C . TRP A 1 225 ? -7.790 -11.214 16.180 1.00 97.56 225 TRP A C 1
ATOM 1767 O O . TRP A 1 225 ? -7.335 -11.183 17.328 1.00 97.56 225 TRP A O 1
ATOM 1777 N N . PHE A 1 226 ? -7.327 -12.057 15.264 1.00 96.88 226 PHE A N 1
ATOM 1778 C CA . PHE A 1 226 ? -6.104 -12.841 15.407 1.00 96.88 226 PHE A CA 1
ATOM 1779 C C . PHE A 1 226 ? -5.192 -12.612 14.202 1.00 96.88 226 PHE A C 1
ATOM 1781 O O . PHE A 1 226 ? -5.659 -12.410 13.082 1.00 96.88 226 PHE A O 1
ATOM 1788 N N . LEU A 1 227 ? -3.887 -12.614 14.459 1.00 97.50 227 LEU A N 1
ATOM 1789 C CA . LEU A 1 227 ? -2.854 -12.450 13.447 1.00 97.50 227 LEU A CA 1
ATOM 1790 C C . LEU A 1 227 ? -2.637 -13.802 12.766 1.00 97.50 227 LEU A C 1
ATOM 1792 O O . LEU A 1 227 ? -2.411 -14.804 13.451 1.00 97.50 227 LEU A O 1
ATOM 1796 N N . THR A 1 228 ? -2.737 -13.818 11.446 1.00 96.69 228 THR A N 1
ATOM 1797 C CA . THR A 1 228 ? -2.513 -14.998 10.600 1.00 96.69 228 THR A CA 1
ATOM 1798 C C . THR A 1 228 ? -1.150 -14.927 9.926 1.00 96.69 228 THR A C 1
ATOM 1800 O O . THR A 1 228 ? -0.469 -15.927 9.812 1.00 96.69 228 THR A O 1
ATOM 1803 N N . GLY A 1 229 ? -0.645 -13.722 9.647 1.00 96.44 229 GLY A N 1
ATOM 1804 C CA . GLY A 1 229 ? 0.716 -13.549 9.156 1.00 96.44 229 GLY A CA 1
ATOM 1805 C C . GLY A 1 229 ? 1.287 -12.163 9.417 1.00 96.44 229 GLY A C 1
ATOM 1806 O O . GLY A 1 229 ? 0.563 -11.173 9.515 1.00 96.44 229 GLY A O 1
ATOM 1807 N N . LEU A 1 230 ? 2.611 -12.096 9.543 1.00 96.69 230 LEU A N 1
ATOM 1808 C CA . LEU A 1 230 ? 3.355 -10.850 9.699 1.00 96.69 230 LEU A CA 1
ATOM 1809 C C . LEU A 1 230 ? 4.649 -10.935 8.896 1.00 96.69 230 LEU A C 1
ATOM 1811 O O . LEU A 1 230 ? 5.475 -11.815 9.141 1.00 96.69 230 LEU A O 1
ATOM 1815 N N . MET A 1 231 ? 4.844 -9.997 7.978 1.00 96.00 231 MET A N 1
ATOM 1816 C CA . MET A 1 231 ? 6.078 -9.872 7.210 1.00 96.00 231 MET A CA 1
ATOM 1817 C C . MET A 1 231 ? 6.664 -8.481 7.412 1.00 96.00 231 MET A C 1
ATOM 1819 O O . MET A 1 231 ? 5.943 -7.487 7.402 1.00 96.00 231 MET A O 1
ATOM 1823 N N . VAL A 1 232 ? 7.978 -8.412 7.615 1.00 94.94 232 VAL A N 1
ATOM 1824 C CA . VAL A 1 232 ? 8.712 -7.150 7.734 1.00 94.94 232 VAL A CA 1
ATOM 1825 C C . VAL A 1 232 ? 9.778 -7.129 6.651 1.00 94.94 232 VAL A C 1
ATOM 1827 O O . VAL A 1 232 ? 10.632 -8.016 6.608 1.00 94.94 232 VAL A O 1
ATOM 1830 N N . THR A 1 233 ? 9.718 -6.116 5.795 1.00 92.88 233 THR A N 1
ATOM 1831 C CA . THR A 1 233 ? 10.618 -5.938 4.656 1.00 92.88 233 THR A CA 1
ATOM 1832 C C . THR A 1 233 ? 11.253 -4.558 4.740 1.00 92.88 233 THR A C 1
ATOM 1834 O O . THR A 1 233 ? 10.554 -3.550 4.741 1.00 92.88 233 THR A O 1
ATOM 1837 N N . GLU A 1 234 ? 12.579 -4.506 4.803 1.00 90.88 234 GLU A N 1
ATOM 1838 C CA . GLU A 1 234 ? 13.341 -3.265 4.652 1.00 90.88 234 GLU A CA 1
ATOM 1839 C C . GLU A 1 234 ? 13.665 -3.065 3.168 1.00 90.88 234 GLU A C 1
ATOM 1841 O O . GLU A 1 234 ? 14.238 -3.949 2.525 1.00 90.88 234 GLU A O 1
ATOM 1846 N N . GLU A 1 235 ? 13.274 -1.923 2.614 1.00 85.25 235 GLU A N 1
ATOM 1847 C CA . GLU A 1 235 ? 13.465 -1.591 1.206 1.00 85.25 235 GLU A CA 1
ATOM 1848 C C . GLU A 1 235 ? 14.615 -0.591 1.059 1.00 85.25 235 GLU A C 1
ATOM 1850 O O . GLU A 1 235 ? 14.640 0.444 1.714 1.00 85.25 235 GLU A O 1
ATOM 1855 N N . HIS A 1 236 ? 15.575 -0.914 0.187 1.00 86.69 236 HIS A N 1
ATOM 1856 C CA . HIS A 1 236 ? 16.793 -0.124 -0.053 1.00 86.69 236 HIS A CA 1
ATOM 1857 C C . HIS A 1 236 ? 16.729 0.557 -1.422 1.00 86.69 236 HIS A C 1
ATOM 1859 O O . HIS A 1 236 ? 17.646 0.420 -2.239 1.00 86.69 236 HIS A O 1
ATOM 1865 N N . ASN A 1 237 ? 15.645 1.293 -1.667 1.00 86.56 237 ASN A N 1
ATOM 1866 C CA . ASN A 1 237 ? 15.269 1.863 -2.963 1.00 86.56 237 ASN A CA 1
ATOM 1867 C C . ASN A 1 237 ? 14.826 0.824 -4.007 1.00 86.56 237 ASN A C 1
ATOM 1869 O O . ASN A 1 237 ? 15.145 -0.366 -3.945 1.00 86.56 237 ASN A O 1
ATOM 1873 N N . ALA A 1 238 ? 14.099 1.308 -5.009 1.00 90.12 238 ALA A N 1
ATOM 1874 C CA . ALA A 1 238 ? 13.695 0.548 -6.179 1.00 90.12 238 ALA A CA 1
ATOM 1875 C C . ALA A 1 238 ? 13.940 1.358 -7.452 1.00 90.12 238 ALA A C 1
ATOM 1877 O O . ALA A 1 238 ? 13.494 2.497 -7.582 1.00 90.12 238 ALA A O 1
ATOM 1878 N N . ASP A 1 239 ? 14.609 0.737 -8.418 1.00 92.69 239 ASP A N 1
ATOM 1879 C CA . ASP A 1 239 ? 14.735 1.269 -9.769 1.00 92.69 239 ASP A CA 1
ATOM 1880 C C . ASP A 1 239 ? 13.698 0.597 -10.671 1.00 92.69 239 ASP A C 1
ATOM 1882 O O . ASP A 1 239 ? 13.566 -0.630 -10.679 1.00 92.69 239 ASP A O 1
ATOM 1886 N N . ILE A 1 240 ? 12.983 1.394 -11.465 1.00 93.12 240 ILE A N 1
ATOM 1887 C CA . ILE A 1 2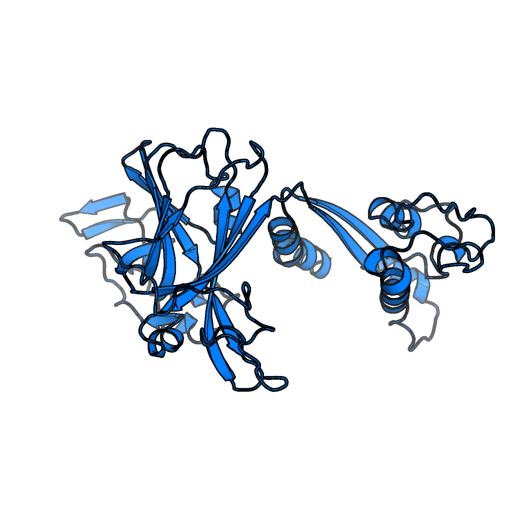40 ? 11.999 0.913 -12.440 1.00 93.12 240 ILE A CA 1
ATOM 1888 C C . ILE A 1 240 ? 12.352 1.459 -13.823 1.00 93.12 240 ILE A C 1
ATOM 1890 O O . ILE A 1 240 ? 12.643 2.646 -13.992 1.00 93.12 240 ILE A O 1
ATOM 1894 N N . ALA A 1 241 ? 12.309 0.576 -14.824 1.00 93.44 241 ALA A N 1
ATOM 1895 C CA . ALA A 1 241 ? 12.417 0.928 -16.234 1.00 93.44 241 ALA A CA 1
ATOM 1896 C C . ALA A 1 241 ? 11.066 0.736 -16.931 1.00 93.44 241 ALA A C 1
ATOM 1898 O O . ALA A 1 241 ? 10.573 -0.389 -17.024 1.00 93.44 241 ALA A O 1
ATOM 1899 N N . LEU A 1 242 ? 10.502 1.821 -17.455 1.00 93.69 242 LEU A N 1
ATOM 1900 C CA . LEU A 1 242 ? 9.312 1.803 -18.294 1.00 93.69 242 LEU A CA 1
ATOM 1901 C C . LEU A 1 242 ? 9.749 1.779 -19.759 1.00 93.69 242 LEU A C 1
ATOM 1903 O O . LEU A 1 242 ? 10.467 2.673 -20.213 1.00 93.69 242 LEU A O 1
ATOM 1907 N N . VAL A 1 243 ? 9.365 0.726 -20.481 1.00 93.81 243 VAL A N 1
ATOM 1908 C CA . VAL A 1 243 ? 9.751 0.518 -21.882 1.00 93.81 243 VAL A CA 1
ATOM 1909 C C . VAL A 1 243 ? 8.506 0.472 -22.752 1.00 93.81 243 VAL A C 1
ATOM 1911 O O . VAL A 1 243 ? 7.628 -0.358 -22.525 1.00 93.81 243 VAL A O 1
ATOM 1914 N N . TYR A 1 244 ? 8.448 1.341 -23.755 1.00 92.31 244 TYR A N 1
ATOM 1915 C CA . TYR A 1 244 ? 7.310 1.475 -24.665 1.00 92.31 244 TYR A CA 1
ATOM 1916 C C . TYR A 1 244 ? 7.783 1.740 -26.099 1.00 92.31 244 TYR A C 1
ATOM 1918 O O . TYR A 1 244 ? 8.936 2.105 -26.325 1.00 92.31 244 TYR A O 1
ATOM 1926 N N . GLU A 1 245 ? 6.918 1.519 -27.088 1.00 90.88 245 GLU A N 1
ATOM 1927 C CA . GLU A 1 245 ? 7.197 1.893 -28.480 1.00 90.88 245 GLU A CA 1
ATOM 1928 C C . GLU A 1 245 ? 6.902 3.385 -28.684 1.00 90.88 245 GLU A C 1
ATOM 1930 O O . GLU A 1 245 ? 5.796 3.825 -28.389 1.00 90.88 245 GLU A O 1
ATOM 1935 N N . ASP A 1 246 ? 7.855 4.159 -29.214 1.00 90.56 246 ASP A N 1
ATOM 1936 C CA . ASP A 1 246 ? 7.620 5.560 -29.595 1.00 90.56 246 ASP A CA 1
ATOM 1937 C C . ASP A 1 246 ? 6.687 5.590 -30.822 1.00 90.56 246 ASP A C 1
ATOM 1939 O O . ASP A 1 246 ? 7.084 5.098 -31.891 1.00 90.56 246 ASP A O 1
ATOM 1943 N N . PRO A 1 247 ? 5.468 6.162 -30.731 1.00 86.44 247 PRO A N 1
ATOM 1944 C CA . PRO A 1 247 ? 4.507 6.144 -31.833 1.00 86.44 247 PRO A CA 1
ATOM 1945 C C . PRO A 1 247 ? 5.006 6.854 -33.097 1.00 86.44 247 PRO A C 1
ATOM 1947 O O . PRO A 1 247 ? 4.734 6.397 -34.212 1.00 86.44 247 PRO A O 1
ATOM 1950 N N . ALA A 1 248 ? 5.764 7.945 -32.959 1.00 87.25 248 ALA A N 1
ATOM 1951 C CA . ALA A 1 248 ? 6.267 8.726 -34.086 1.00 87.25 248 ALA A CA 1
ATOM 1952 C C . ALA A 1 248 ? 7.369 7.971 -34.842 1.00 87.25 248 ALA A C 1
ATOM 1954 O O . ALA A 1 248 ? 7.359 7.911 -36.079 1.00 87.25 248 ALA A O 1
ATOM 1955 N N . VAL A 1 249 ? 8.295 7.342 -34.112 1.00 88.06 249 VAL A N 1
ATOM 1956 C CA . VAL A 1 249 ? 9.367 6.527 -34.708 1.00 88.06 249 VAL A CA 1
ATOM 1957 C C . VAL A 1 249 ? 8.818 5.220 -35.268 1.00 88.06 249 VAL A C 1
ATOM 1959 O O . VAL A 1 249 ? 9.232 4.787 -36.349 1.00 88.06 249 VAL A O 1
ATOM 1962 N N . THR A 1 250 ? 7.846 4.622 -34.586 1.00 84.38 250 THR A N 1
ATOM 1963 C CA . THR A 1 250 ? 7.112 3.433 -35.034 1.00 84.38 250 THR A CA 1
ATOM 1964 C C . THR A 1 250 ? 6.405 3.718 -36.356 1.00 84.38 250 THR A C 1
ATOM 1966 O O . THR A 1 250 ? 6.668 3.038 -37.352 1.00 84.38 250 THR A O 1
ATOM 1969 N N . ALA A 1 251 ? 5.600 4.783 -36.430 1.00 81.69 251 ALA A N 1
ATOM 1970 C CA . ALA A 1 251 ? 4.896 5.169 -37.651 1.00 81.69 251 ALA A CA 1
ATOM 1971 C C . ALA A 1 251 ? 5.855 5.378 -38.835 1.00 81.69 251 ALA A C 1
ATOM 1973 O O . ALA A 1 251 ? 5.577 4.906 -39.936 1.00 81.69 251 ALA A O 1
ATOM 1974 N N . GLN A 1 252 ? 7.011 6.014 -38.616 1.00 81.44 252 GLN A N 1
ATOM 1975 C CA . GLN A 1 252 ? 8.026 6.195 -39.658 1.00 81.44 252 GLN A CA 1
ATOM 1976 C C . GLN A 1 252 ? 8.685 4.875 -40.081 1.00 81.44 252 GLN A C 1
ATOM 1978 O O . GLN A 1 252 ? 8.882 4.628 -41.271 1.00 81.44 252 GLN A O 1
ATOM 1983 N N . THR A 1 253 ? 9.038 4.026 -39.117 1.00 77.94 253 THR A N 1
ATOM 1984 C CA . THR A 1 253 ? 9.756 2.763 -39.355 1.00 77.94 253 THR A CA 1
ATOM 1985 C C . THR A 1 253 ? 8.899 1.750 -40.117 1.00 77.94 253 THR A C 1
ATOM 1987 O O . THR A 1 253 ? 9.428 0.925 -40.872 1.00 77.94 253 THR A O 1
ATOM 1990 N N . TYR A 1 254 ? 7.576 1.829 -39.956 1.00 76.50 254 TYR A N 1
ATOM 1991 C CA . TYR A 1 254 ? 6.615 0.909 -40.562 1.00 76.50 254 TYR A CA 1
ATOM 1992 C C . TYR A 1 254 ? 5.769 1.520 -41.694 1.00 76.50 254 TYR A C 1
ATOM 1994 O O . TYR A 1 254 ? 4.945 0.804 -42.257 1.00 76.50 254 TYR A O 1
ATOM 2002 N N . ALA A 1 255 ? 5.998 2.783 -42.082 1.00 68.19 255 ALA A N 1
ATOM 2003 C CA . ALA A 1 255 ? 5.193 3.516 -43.074 1.00 68.19 255 ALA A CA 1
ATOM 2004 C C . ALA A 1 255 ? 5.031 2.806 -44.436 1.00 68.19 255 ALA A C 1
ATOM 2006 O O . ALA A 1 255 ? 3.985 2.924 -45.068 1.00 68.19 255 ALA A O 1
ATOM 2007 N N . ASP A 1 256 ? 6.046 2.049 -44.866 1.00 60.47 256 ASP A N 1
ATOM 2008 C CA . ASP A 1 256 ? 6.092 1.377 -46.174 1.00 60.47 256 ASP A CA 1
ATOM 2009 C C . ASP A 1 256 ? 5.872 -0.146 -46.088 1.00 60.47 256 ASP A C 1
ATOM 2011 O O . ASP A 1 256 ? 6.088 -0.872 -47.064 1.00 60.47 256 ASP A O 1
ATOM 2015 N N . LYS A 1 257 ? 5.500 -0.669 -44.911 1.00 58.88 257 LYS A N 1
ATOM 2016 C CA . LYS A 1 257 ? 5.338 -2.110 -44.691 1.00 58.88 257 LYS A CA 1
ATOM 2017 C C . LYS A 1 257 ? 3.860 -2.468 -44.571 1.00 58.88 257 LYS A C 1
ATOM 2019 O O . LYS A 1 257 ? 3.246 -2.227 -43.539 1.00 58.88 257 LYS A O 1
ATOM 2024 N N . ASP A 1 258 ? 3.322 -3.127 -45.598 1.00 55.75 258 ASP A N 1
ATOM 2025 C CA . ASP A 1 258 ? 2.080 -3.901 -45.490 1.00 55.75 258 ASP A CA 1
ATOM 2026 C C . ASP A 1 258 ? 2.308 -5.026 -44.464 1.00 55.75 258 ASP A C 1
ATOM 2028 O O . ASP A 1 258 ? 2.837 -6.085 -44.809 1.00 55.75 258 ASP A O 1
ATOM 2032 N N . ALA A 1 259 ? 1.999 -4.806 -43.186 1.00 50.69 259 ALA A N 1
ATOM 2033 C CA . ALA A 1 259 ? 2.348 -5.774 -42.152 1.00 50.69 259 ALA A CA 1
ATOM 2034 C C . ALA A 1 259 ? 1.205 -6.032 -41.163 1.00 50.69 259 ALA A C 1
ATOM 2036 O O . ALA A 1 259 ? 0.929 -5.208 -40.314 1.00 50.69 259 ALA A O 1
ATOM 2037 N N . PRO A 1 260 ? 0.634 -7.244 -41.136 1.00 46.41 260 PRO A N 1
ATOM 2038 C CA . PRO A 1 260 ? -0.114 -7.787 -39.995 1.00 46.41 260 PRO A CA 1
ATOM 2039 C C . PRO A 1 260 ? 0.760 -8.070 -38.746 1.00 46.41 260 PRO A C 1
ATOM 2041 O O . PRO A 1 260 ? 0.304 -8.747 -37.832 1.00 46.41 260 PRO A O 1
ATOM 2044 N N . PHE A 1 261 ? 2.017 -7.606 -38.718 1.00 50.88 261 PHE A N 1
ATOM 2045 C CA . PHE A 1 261 ? 3.080 -7.967 -37.761 1.00 50.88 261 PHE A CA 1
ATOM 2046 C C . PHE A 1 261 ? 3.409 -6.834 -36.765 1.00 50.88 261 PHE A C 1
ATOM 2048 O O . PHE A 1 261 ? 4.519 -6.756 -36.248 1.00 50.88 261 PHE A O 1
ATOM 2055 N N . TYR A 1 262 ? 2.449 -5.948 -36.488 1.00 53.53 262 TYR A N 1
ATOM 2056 C CA . TYR A 1 262 ? 2.585 -4.814 -35.557 1.00 53.53 262 TYR A CA 1
ATOM 2057 C C . TYR A 1 262 ? 2.772 -5.212 -34.076 1.00 53.53 262 TYR A C 1
ATOM 2059 O O . TYR A 1 262 ? 2.776 -4.345 -33.216 1.00 53.53 262 TYR A O 1
ATOM 2067 N N . PHE A 1 263 ? 2.923 -6.502 -33.763 1.00 56.72 263 PHE A N 1
ATOM 2068 C CA . PHE A 1 263 ? 2.909 -7.010 -32.391 1.00 56.72 263 PHE A CA 1
ATOM 2069 C C . PHE A 1 263 ? 4.234 -7.632 -31.926 1.00 56.72 263 PHE A C 1
ATOM 2071 O O . PHE A 1 263 ? 4.278 -8.125 -30.815 1.00 56.72 263 PHE A O 1
ATOM 2078 N N . ASP A 1 264 ? 5.329 -7.625 -32.692 1.00 74.19 264 ASP A N 1
ATOM 2079 C CA . ASP A 1 264 ? 6.502 -8.435 -32.300 1.00 74.19 264 ASP A CA 1
ATOM 2080 C C . ASP A 1 264 ? 7.565 -7.707 -31.451 1.00 74.19 264 ASP A C 1
ATOM 2082 O O . ASP A 1 264 ? 8.336 -8.389 -30.776 1.00 74.19 264 ASP A O 1
ATOM 2086 N N . THR A 1 265 ? 7.653 -6.365 -31.422 1.00 86.94 265 THR A N 1
ATOM 2087 C CA . THR A 1 265 ? 8.771 -5.702 -30.703 1.00 86.94 265 THR A CA 1
ATOM 2088 C C . THR A 1 265 ? 8.674 -5.895 -29.193 1.00 86.94 265 THR A C 1
ATOM 2090 O O . THR A 1 265 ? 9.636 -6.353 -28.579 1.00 86.94 265 THR A O 1
ATOM 2093 N N . LEU A 1 266 ? 7.524 -5.566 -28.588 1.00 90.12 266 LEU A N 1
ATOM 2094 C CA . LEU A 1 266 ? 7.326 -5.702 -27.141 1.00 90.12 266 LEU A CA 1
ATOM 2095 C C . LEU A 1 266 ? 7.294 -7.171 -26.711 1.00 90.12 266 LEU A C 1
ATOM 2097 O O . LEU A 1 266 ? 7.872 -7.512 -25.686 1.00 90.12 266 LEU A O 1
ATOM 2101 N N . PHE A 1 267 ? 6.717 -8.066 -27.518 1.00 88.31 267 PHE A N 1
ATOM 2102 C CA . PHE A 1 267 ? 6.757 -9.505 -27.238 1.00 88.31 267 PHE A CA 1
ATOM 2103 C C . PHE A 1 267 ? 8.178 -10.074 -27.336 1.00 88.31 267 PHE A C 1
ATOM 2105 O O . PHE A 1 267 ? 8.587 -10.864 -26.487 1.00 88.31 267 PHE A O 1
ATOM 2112 N N . GLY A 1 268 ? 8.961 -9.646 -28.329 1.00 87.88 268 GLY A N 1
ATOM 2113 C CA . GLY A 1 268 ? 10.370 -10.012 -28.445 1.00 87.88 268 GLY A CA 1
ATOM 2114 C C . GLY A 1 268 ? 11.221 -9.442 -27.306 1.00 87.88 268 GLY A C 1
ATOM 2115 O O . GLY A 1 268 ? 12.128 -10.118 -26.819 1.00 87.88 268 GLY A O 1
ATOM 2116 N N . LEU A 1 269 ? 10.900 -8.235 -26.829 1.00 91.19 269 LEU A N 1
ATOM 2117 C CA . LEU A 1 269 ? 11.500 -7.666 -25.624 1.00 91.19 269 LEU A CA 1
ATOM 2118 C C . LEU A 1 269 ? 11.152 -8.511 -24.392 1.00 91.19 269 LEU A C 1
ATOM 2120 O O . LEU A 1 269 ? 12.059 -8.866 -23.645 1.00 91.19 269 LEU A O 1
ATOM 2124 N N . MET A 1 270 ? 9.881 -8.876 -24.198 1.00 91.19 270 MET A N 1
ATOM 2125 C CA . MET A 1 270 ? 9.442 -9.733 -23.089 1.00 91.19 270 MET A CA 1
ATOM 2126 C C . MET A 1 270 ? 10.170 -11.083 -23.088 1.00 91.19 270 MET A C 1
ATOM 2128 O O . MET A 1 270 ? 10.694 -11.480 -22.052 1.00 91.19 270 MET A O 1
ATOM 2132 N N . ASP A 1 271 ? 10.272 -11.756 -24.239 1.00 87.94 271 ASP A N 1
ATOM 2133 C CA . ASP A 1 271 ? 11.001 -13.028 -24.372 1.00 87.94 271 ASP A CA 1
ATOM 2134 C C . ASP A 1 271 ? 12.492 -12.883 -24.016 1.00 87.94 271 ASP A C 1
ATOM 2136 O O . ASP A 1 271 ? 13.075 -13.742 -23.348 1.00 87.94 271 ASP A O 1
ATOM 2140 N N . GLY A 1 272 ? 13.121 -11.778 -24.422 1.00 85.81 272 GLY A N 1
ATOM 2141 C CA . GLY A 1 272 ? 14.506 -11.501 -24.061 1.00 85.81 272 GLY A CA 1
ATOM 2142 C C . GLY A 1 272 ? 14.686 -11.155 -22.578 1.00 85.81 272 GLY A C 1
ATOM 2143 O O . GLY A 1 272 ? 15.656 -11.610 -21.967 1.00 85.81 272 GLY A O 1
ATOM 2144 N N . LEU A 1 273 ? 13.761 -10.400 -21.976 1.00 90.44 273 LEU A N 1
ATOM 2145 C CA . LEU A 1 273 ? 13.764 -10.059 -20.547 1.00 90.44 273 LEU A CA 1
ATOM 2146 C C . LEU A 1 273 ? 13.547 -11.288 -19.661 1.00 90.44 273 LEU A C 1
ATOM 2148 O O . LEU A 1 273 ? 14.246 -11.432 -18.659 1.00 90.44 273 LEU A O 1
ATOM 2152 N N . ASP A 1 274 ? 12.648 -12.191 -20.051 1.00 87.56 274 ASP A N 1
ATOM 2153 C CA . ASP A 1 274 ? 12.406 -13.460 -19.359 1.00 87.56 274 ASP A CA 1
ATOM 2154 C C . ASP A 1 274 ? 13.698 -14.284 -19.256 1.00 87.56 274 ASP A C 1
ATOM 2156 O O . ASP A 1 274 ? 14.138 -14.673 -18.173 1.00 87.56 274 ASP A O 1
ATOM 2160 N N . LYS A 1 275 ? 14.403 -14.419 -20.384 1.00 82.81 275 LYS A N 1
ATOM 2161 C CA . LYS A 1 275 ? 15.659 -15.178 -20.483 1.00 82.81 275 LYS A CA 1
ATOM 2162 C C . LYS A 1 275 ? 16.873 -14.487 -19.865 1.00 82.81 275 LYS A C 1
ATOM 2164 O O . LYS A 1 275 ? 17.911 -15.134 -19.734 1.00 82.81 275 LYS A O 1
ATOM 2169 N N . THR A 1 276 ? 16.791 -13.194 -19.547 1.00 82.75 276 THR A N 1
ATOM 2170 C CA . THR A 1 276 ? 17.936 -12.413 -19.052 1.00 82.75 276 THR A CA 1
ATOM 2171 C C . THR A 1 276 ? 17.661 -11.793 -17.688 1.00 82.75 276 THR A C 1
ATOM 2173 O O . THR A 1 276 ? 18.174 -12.282 -16.683 1.00 82.75 276 THR A O 1
ATOM 2176 N N . LEU A 1 277 ? 16.846 -10.739 -17.634 1.00 85.94 277 LEU A N 1
ATOM 2177 C CA . LEU A 1 277 ? 16.548 -9.980 -16.423 1.00 85.94 277 LEU A CA 1
ATOM 2178 C C . LEU A 1 277 ? 15.843 -10.837 -15.359 1.00 85.94 277 LEU A C 1
ATOM 2180 O O . LEU A 1 277 ? 16.297 -10.851 -14.211 1.00 85.94 277 LEU A O 1
ATOM 2184 N N . LEU A 1 278 ? 14.774 -11.557 -15.731 1.00 87.19 278 LEU A N 1
ATOM 2185 C CA . LEU A 1 278 ? 13.980 -12.374 -14.798 1.00 87.19 278 LEU A CA 1
ATOM 2186 C C . LEU A 1 278 ? 14.707 -13.659 -14.401 1.00 87.19 278 LEU A C 1
ATOM 2188 O O . LEU A 1 278 ? 14.749 -13.998 -13.220 1.00 87.19 278 LEU A O 1
ATOM 2192 N N . ALA A 1 279 ? 15.364 -14.318 -15.359 1.00 85.31 279 ALA A N 1
ATOM 2193 C CA . ALA A 1 279 ? 16.240 -15.456 -15.084 1.00 85.31 279 ALA A CA 1
ATOM 2194 C C . ALA A 1 279 ? 17.465 -15.093 -14.219 1.00 85.31 279 ALA A C 1
ATOM 2196 O O . ALA A 1 279 ? 18.162 -15.992 -13.748 1.00 85.31 279 ALA A O 1
ATOM 2197 N N . GLY A 1 280 ? 17.756 -13.798 -14.028 1.00 82.81 280 GLY A N 1
ATOM 2198 C CA . GLY A 1 280 ? 18.958 -13.336 -13.336 1.00 82.81 280 GLY A CA 1
ATOM 2199 C C . GLY A 1 280 ? 20.233 -13.817 -14.026 1.00 82.81 280 GLY A C 1
ATOM 2200 O O . GLY A 1 280 ? 21.195 -14.169 -13.346 1.00 82.81 280 GLY A O 1
ATOM 2201 N N . ALA A 1 281 ? 20.214 -13.890 -15.360 1.00 78.06 281 ALA A N 1
ATOM 2202 C CA . ALA A 1 281 ? 21.275 -14.507 -16.136 1.00 78.06 281 ALA A CA 1
ATOM 2203 C C . ALA A 1 281 ? 22.584 -13.707 -16.024 1.00 78.06 281 ALA A C 1
ATOM 2205 O O . ALA A 1 281 ? 22.657 -12.537 -16.405 1.00 78.06 281 ALA A O 1
ATOM 2206 N N . ASP A 1 282 ? 23.602 -14.385 -15.509 1.00 73.69 282 ASP A N 1
ATOM 2207 C CA . ASP A 1 282 ? 25.016 -14.164 -15.808 1.00 73.69 282 ASP A CA 1
ATOM 2208 C C . ASP A 1 282 ? 25.333 -15.102 -16.980 1.00 73.69 282 ASP A C 1
ATOM 2210 O O . ASP A 1 282 ? 25.017 -16.301 -16.906 1.00 73.69 282 ASP A O 1
ATOM 2214 N N . CYS A 1 283 ? 25.819 -14.587 -18.108 1.00 67.19 283 CYS A N 1
ATOM 2215 C CA . CYS A 1 283 ? 26.003 -15.390 -19.309 1.00 67.19 283 CYS A CA 1
ATOM 2216 C C . CYS A 1 283 ? 26.848 -16.634 -18.993 1.00 67.19 283 CYS A C 1
ATOM 2218 O O . CYS A 1 283 ? 27.882 -16.598 -18.324 1.00 67.19 283 CYS A O 1
ATOM 2220 N N . GLN A 1 284 ? 26.409 -17.789 -19.492 1.00 54.62 284 GLN A N 1
ATOM 2221 C CA . GLN A 1 284 ? 27.154 -19.030 -19.319 1.00 54.62 284 GLN A CA 1
ATOM 2222 C C . GLN A 1 284 ? 28.083 -19.271 -20.515 1.00 54.62 284 GLN A C 1
ATOM 2224 O O . GLN A 1 284 ? 27.638 -19.180 -21.663 1.00 54.62 284 GLN A O 1
ATOM 2229 N N . PRO A 1 285 ? 29.352 -19.669 -20.293 1.00 47.28 285 PRO A N 1
ATOM 2230 C CA . PRO A 1 285 ? 30.243 -20.075 -21.374 1.00 47.28 285 PRO A CA 1
ATOM 2231 C C . PRO A 1 285 ? 29.610 -21.189 -22.223 1.00 47.28 285 PRO A C 1
ATOM 2233 O O . PRO A 1 285 ? 29.387 -22.298 -21.741 1.00 47.28 285 PRO A O 1
ATOM 2236 N N . GLY A 1 286 ? 29.331 -20.902 -23.499 1.00 48.28 286 GLY A N 1
ATOM 2237 C CA . GLY A 1 286 ? 28.706 -21.846 -24.436 1.00 48.28 286 GLY A CA 1
ATOM 2238 C C . GLY A 1 286 ? 27.204 -21.649 -24.665 1.00 48.28 286 GLY A C 1
ATOM 2239 O O . GLY A 1 286 ? 26.645 -22.336 -25.520 1.00 48.28 286 GLY A O 1
ATOM 2240 N N . TYR A 1 287 ? 26.570 -20.696 -23.975 1.00 48.34 287 TYR A N 1
ATOM 2241 C CA . TYR A 1 287 ? 25.236 -20.202 -24.302 1.00 48.34 287 TYR A CA 1
ATOM 2242 C C . TYR A 1 287 ? 25.358 -18.737 -24.721 1.00 48.34 287 TYR A C 1
ATOM 2244 O O . TYR A 1 287 ? 25.525 -17.854 -23.883 1.00 48.34 287 TYR A O 1
ATOM 2252 N N . ALA A 1 288 ? 25.296 -18.477 -26.029 1.00 51.12 288 ALA A N 1
ATOM 2253 C CA . ALA A 1 288 ? 25.093 -17.123 -26.522 1.00 51.12 288 ALA A CA 1
ATOM 2254 C C . ALA A 1 288 ? 23.678 -16.714 -26.098 1.00 51.12 288 ALA A C 1
ATOM 2256 O O . ALA A 1 288 ? 22.694 -17.051 -26.759 1.00 51.12 288 ALA A O 1
ATOM 2257 N N . GLY A 1 289 ? 23.558 -16.076 -24.932 1.00 48.94 289 GLY A N 1
ATOM 2258 C CA . GLY A 1 289 ? 22.312 -15.437 -24.536 1.00 48.94 289 GLY A CA 1
ATOM 2259 C C . GLY A 1 289 ? 21.900 -14.409 -25.599 1.00 48.94 289 GLY A C 1
ATOM 2260 O O . GLY A 1 289 ? 22.712 -14.048 -26.455 1.00 48.94 289 GLY A O 1
ATOM 2261 N N . PRO A 1 290 ? 20.667 -13.882 -25.554 1.00 48.66 290 PRO A N 1
ATOM 2262 C CA . PRO A 1 290 ? 20.199 -12.886 -26.520 1.00 48.66 290 PRO A CA 1
ATOM 2263 C C . PRO A 1 290 ? 21.174 -11.702 -26.720 1.00 48.66 290 PRO A C 1
ATOM 2265 O O . PRO A 1 290 ? 21.201 -11.105 -27.790 1.00 48.66 290 PRO A O 1
ATOM 2268 N N . GLY A 1 291 ? 22.025 -11.388 -25.731 1.00 48.00 291 GLY A N 1
ATOM 2269 C CA . GLY A 1 291 ? 23.067 -10.356 -25.804 1.00 48.00 291 GLY A CA 1
ATOM 2270 C C . GLY A 1 291 ? 24.325 -10.663 -26.640 1.00 48.00 291 GLY A C 1
ATOM 2271 O O . GLY A 1 291 ? 25.034 -9.716 -26.959 1.00 48.00 291 GLY A O 1
ATOM 2272 N N . ASP A 1 292 ? 24.584 -11.913 -27.044 1.00 51.12 292 ASP A N 1
ATOM 2273 C CA . ASP A 1 292 ? 25.811 -12.344 -27.754 1.00 51.12 292 ASP A CA 1
ATOM 2274 C C . ASP A 1 292 ? 25.542 -12.736 -29.224 1.00 51.12 292 ASP A C 1
ATOM 2276 O O . ASP A 1 292 ? 26.083 -13.692 -29.778 1.00 51.12 292 ASP A O 1
ATOM 2280 N N . ALA A 1 293 ? 24.644 -12.016 -29.899 1.00 46.44 293 ALA A N 1
ATOM 2281 C CA . ALA A 1 293 ? 24.328 -12.304 -31.300 1.00 46.44 293 ALA A CA 1
ATOM 2282 C C . ALA A 1 293 ? 25.403 -11.803 -32.298 1.00 46.44 293 ALA A C 1
ATOM 2284 O O . ALA A 1 293 ? 25.319 -12.123 -33.485 1.00 46.44 293 ALA A O 1
ATOM 2285 N N . ASP A 1 294 ? 26.409 -11.033 -31.854 1.00 47.84 294 ASP A N 1
ATOM 2286 C CA . ASP A 1 294 ? 27.510 -10.530 -32.695 1.00 47.84 294 ASP A CA 1
ATOM 2287 C C . ASP A 1 294 ? 28.910 -11.063 -32.331 1.00 47.84 294 ASP A C 1
ATOM 2289 O O . ASP A 1 294 ? 29.871 -10.748 -33.040 1.00 47.84 294 ASP A O 1
ATOM 2293 N N . GLY A 1 295 ? 29.053 -11.886 -31.283 1.00 49.09 295 GLY A N 1
ATOM 2294 C CA . GLY A 1 295 ? 30.352 -12.407 -30.842 1.00 49.09 295 GLY A CA 1
ATOM 2295 C C . GLY A 1 295 ? 31.305 -11.333 -30.303 1.00 49.09 295 GLY A C 1
ATOM 2296 O O . GLY A 1 295 ? 32.506 -11.590 -30.185 1.00 49.09 295 GLY A O 1
ATOM 2297 N N . THR A 1 296 ? 30.807 -10.115 -30.039 1.00 49.38 296 THR A N 1
ATOM 2298 C CA . THR A 1 296 ? 31.594 -8.989 -29.504 1.00 49.38 296 THR A CA 1
ATOM 2299 C C . THR A 1 296 ? 31.271 -8.660 -28.050 1.00 49.38 296 THR A C 1
ATOM 2301 O O . THR A 1 296 ? 32.106 -8.048 -27.381 1.00 49.38 296 THR A O 1
ATOM 2304 N N . ASP A 1 297 ? 30.106 -9.076 -27.539 1.00 54.06 297 ASP A N 1
ATOM 2305 C CA . ASP A 1 297 ? 29.857 -9.147 -26.095 1.00 54.06 297 ASP A CA 1
ATOM 2306 C C . ASP A 1 297 ? 30.653 -10.344 -25.572 1.00 54.06 297 ASP A C 1
ATOM 2308 O O . ASP A 1 297 ? 30.254 -11.498 -25.678 1.00 54.06 297 ASP A O 1
ATOM 2312 N N . THR A 1 298 ? 31.858 -10.072 -25.070 1.00 55.28 298 THR A N 1
ATOM 2313 C CA . THR A 1 298 ? 32.642 -11.109 -24.400 1.00 55.28 298 THR A CA 1
ATOM 2314 C C . THR A 1 298 ? 31.840 -11.541 -23.186 1.00 55.28 298 THR A C 1
ATOM 2316 O O . THR A 1 298 ? 31.727 -10.764 -22.246 1.00 55.28 298 THR A O 1
ATOM 2319 N N . CYS A 1 299 ? 31.270 -12.744 -23.217 1.00 61.06 299 CYS A N 1
ATOM 2320 C CA . CYS A 1 299 ? 30.626 -13.300 -22.042 1.00 61.06 299 CYS A CA 1
ATOM 2321 C C . CYS A 1 299 ? 31.641 -13.351 -20.889 1.00 61.06 299 CYS A C 1
ATOM 2323 O O . CYS A 1 299 ? 32.668 -14.035 -20.995 1.00 61.06 299 CYS A O 1
ATOM 2325 N N . VAL A 1 300 ? 31.383 -12.594 -19.821 1.00 66.94 300 VAL A N 1
ATOM 2326 C CA . VAL A 1 300 ? 32.233 -12.549 -18.632 1.00 66.94 300 VAL A CA 1
ATOM 2327 C C . VAL A 1 300 ? 31.446 -13.169 -17.482 1.00 66.94 300 VAL A C 1
ATOM 2329 O O . VAL A 1 300 ? 30.651 -12.457 -16.889 1.00 66.94 300 VAL A O 1
ATOM 2332 N N . PRO A 1 301 ? 31.681 -14.451 -17.140 1.00 68.62 301 PRO A N 1
ATOM 2333 C CA . PRO A 1 301 ? 31.048 -15.068 -15.980 1.00 68.62 301 PRO A CA 1
ATOM 2334 C C . PRO A 1 301 ? 31.653 -14.465 -14.708 1.00 68.62 301 PRO A C 1
ATOM 2336 O O . PRO A 1 301 ? 32.660 -14.959 -14.183 1.00 68.62 301 PRO A O 1
ATOM 2339 N N . ASP A 1 302 ? 31.105 -13.336 -14.269 1.00 75.12 302 ASP A N 1
ATOM 2340 C CA . ASP A 1 302 ? 31.594 -12.546 -13.137 1.00 75.12 302 ASP A CA 1
ATOM 2341 C C . ASP A 1 302 ? 30.664 -12.601 -11.917 1.00 75.12 302 ASP A C 1
ATOM 2343 O O . ASP A 1 302 ? 30.951 -11.974 -10.890 1.00 75.12 302 ASP A O 1
ATOM 2347 N N . GLY A 1 303 ? 29.596 -13.399 -11.996 1.00 76.69 303 GLY A N 1
ATOM 2348 C CA . GLY A 1 303 ? 28.590 -13.549 -10.955 1.00 76.69 303 GLY A CA 1
ATOM 2349 C C . GLY A 1 303 ? 27.608 -12.382 -10.888 1.00 76.69 303 GLY A C 1
ATOM 2350 O O . GLY A 1 303 ? 26.910 -12.254 -9.878 1.00 76.69 303 GLY A O 1
ATOM 2351 N N . LYS A 1 304 ? 27.561 -11.513 -11.904 1.00 79.25 304 LYS A N 1
ATOM 2352 C CA . LYS A 1 304 ? 26.622 -10.389 -11.984 1.00 79.25 304 LYS A CA 1
ATOM 2353 C C . LYS A 1 304 ? 25.626 -10.599 -13.115 1.00 79.25 304 LYS A C 1
ATOM 2355 O O . LYS A 1 304 ? 25.875 -11.307 -14.077 1.00 79.25 304 LYS A O 1
ATOM 2360 N N . ARG A 1 305 ? 24.466 -9.955 -12.985 1.00 79.12 305 ARG A N 1
ATOM 2361 C CA . ARG A 1 305 ? 23.445 -9.966 -14.036 1.00 79.12 305 ARG A CA 1
ATOM 2362 C C . ARG A 1 305 ? 23.943 -9.171 -15.241 1.00 79.12 305 ARG A C 1
ATOM 2364 O O . ARG A 1 305 ? 24.315 -8.008 -15.083 1.00 79.12 305 ARG A O 1
ATOM 2371 N N . ASP A 1 306 ? 23.846 -9.753 -16.431 1.00 74.69 306 ASP A N 1
ATOM 2372 C CA . ASP A 1 306 ? 24.208 -9.064 -17.679 1.00 74.69 306 ASP A CA 1
ATOM 2373 C C . ASP A 1 306 ? 23.174 -8.025 -18.106 1.00 74.69 306 ASP A C 1
ATOM 2375 O O . ASP A 1 306 ? 23.494 -7.035 -18.771 1.00 74.69 306 ASP A O 1
ATOM 2379 N N . MET A 1 307 ? 21.912 -8.266 -17.745 1.00 84.56 307 MET A N 1
ATOM 2380 C CA . MET A 1 307 ? 20.831 -7.322 -17.973 1.00 84.56 307 MET A CA 1
ATOM 2381 C C . MET A 1 307 ? 20.491 -6.591 -16.679 1.00 84.56 307 MET A C 1
ATOM 2383 O O . MET A 1 307 ? 19.962 -7.175 -15.734 1.00 84.56 307 MET A O 1
ATOM 2387 N N . THR A 1 308 ? 20.784 -5.295 -16.670 1.00 88.19 308 THR A N 1
ATOM 2388 C CA . THR A 1 308 ? 20.395 -4.330 -15.639 1.00 88.19 308 THR A CA 1
ATOM 2389 C C . THR A 1 308 ? 19.485 -3.267 -16.247 1.00 88.19 308 THR A C 1
ATOM 2391 O O . THR A 1 308 ? 19.397 -3.133 -17.468 1.00 88.19 308 THR A O 1
ATOM 2394 N N . ILE A 1 309 ? 18.841 -2.459 -15.408 1.00 90.75 309 ILE A N 1
ATOM 2395 C CA . ILE A 1 309 ? 18.050 -1.306 -15.861 1.00 90.75 309 ILE A CA 1
ATOM 2396 C C . ILE A 1 309 ? 18.898 -0.325 -16.697 1.00 90.75 309 ILE A C 1
ATOM 2398 O O . ILE A 1 309 ? 18.449 0.178 -17.728 1.00 90.75 309 ILE A O 1
ATOM 2402 N N . ASP A 1 310 ? 20.164 -0.128 -16.331 1.00 90.38 310 ASP A N 1
ATOM 2403 C CA . ASP A 1 310 ? 21.122 0.680 -17.096 1.00 90.38 310 ASP A CA 1
ATOM 2404 C C . ASP A 1 310 ? 21.423 0.079 -18.472 1.00 90.38 310 ASP A C 1
ATOM 2406 O O . ASP A 1 310 ? 21.500 0.793 -19.481 1.00 90.38 310 ASP A O 1
ATOM 2410 N N . ALA A 1 311 ? 21.579 -1.247 -18.525 1.00 87.94 311 ALA A N 1
ATOM 2411 C CA . ALA A 1 311 ? 21.782 -1.966 -19.772 1.00 87.94 311 ALA A CA 1
ATOM 2412 C C . ALA A 1 311 ? 20.543 -1.871 -20.673 1.00 87.94 311 ALA A C 1
ATOM 2414 O O . ALA A 1 311 ? 20.703 -1.719 -21.885 1.00 87.94 311 ALA A O 1
ATOM 2415 N N . LEU A 1 312 ? 19.331 -1.887 -20.101 1.00 91.44 312 LEU A N 1
ATOM 2416 C CA . LEU A 1 312 ? 18.094 -1.691 -20.856 1.00 91.44 312 LEU A CA 1
ATOM 2417 C C . LEU A 1 312 ? 18.058 -0.326 -21.532 1.00 91.44 312 LEU A C 1
ATOM 2419 O O . LEU A 1 312 ? 17.857 -0.275 -22.744 1.00 91.44 312 LEU A O 1
ATOM 2423 N N . GLN A 1 313 ? 18.321 0.762 -20.800 1.00 92.75 313 GLN A N 1
ATOM 2424 C CA . GLN A 1 313 ? 18.336 2.089 -21.420 1.00 92.75 313 GLN A CA 1
ATOM 2425 C C . GLN A 1 313 ? 19.410 2.174 -22.509 1.00 92.75 313 GLN A C 1
ATOM 2427 O O . GLN A 1 313 ? 19.122 2.587 -23.630 1.00 92.75 313 GLN A O 1
ATOM 2432 N N . THR A 1 314 ? 20.630 1.723 -22.206 1.00 91.69 314 THR A N 1
ATOM 2433 C CA . THR A 1 314 ? 21.756 1.783 -23.149 1.00 91.69 314 THR A CA 1
ATOM 2434 C C . THR A 1 314 ? 21.464 1.018 -24.438 1.00 91.69 314 THR A C 1
ATOM 2436 O O . THR A 1 314 ? 21.831 1.469 -25.522 1.00 91.69 314 THR A O 1
ATOM 2439 N N . ARG A 1 315 ? 20.828 -0.156 -24.337 1.00 90.56 315 ARG A N 1
ATOM 2440 C CA . ARG A 1 315 ? 20.548 -1.013 -25.492 1.00 90.56 315 ARG A CA 1
ATOM 2441 C C . ARG A 1 315 ? 19.310 -0.547 -26.250 1.00 90.56 315 ARG A C 1
ATOM 2443 O O . ARG A 1 315 ? 19.368 -0.483 -27.475 1.00 90.56 315 ARG A O 1
ATOM 2450 N N . PHE A 1 316 ? 18.213 -0.223 -25.573 1.00 93.88 316 PHE A N 1
ATOM 2451 C CA . PHE A 1 316 ? 16.902 -0.130 -26.218 1.00 93.88 316 PHE A CA 1
ATOM 2452 C C . PHE A 1 316 ? 16.376 1.287 -26.433 1.00 93.88 316 PHE A C 1
ATOM 2454 O O . PHE A 1 316 ? 15.567 1.431 -27.338 1.00 93.88 316 PHE A O 1
ATOM 2461 N N . ASP A 1 317 ? 16.846 2.313 -25.713 1.00 96.44 317 ASP A N 1
ATOM 2462 C CA . ASP A 1 317 ? 16.344 3.685 -25.896 1.00 96.44 317 ASP A CA 1
ATOM 2463 C C . ASP A 1 317 ? 16.814 4.275 -27.234 1.00 96.44 317 ASP A C 1
ATOM 2465 O O . ASP A 1 317 ? 17.961 4.714 -27.374 1.00 96.44 317 ASP A O 1
ATOM 2469 N N . HIS A 1 318 ? 15.917 4.317 -28.222 1.00 94.88 318 HIS A N 1
ATOM 2470 C CA . HIS A 1 318 ? 16.216 4.750 -29.588 1.00 94.88 318 HIS A CA 1
ATOM 2471 C C . HIS A 1 318 ? 16.758 6.189 -29.665 1.00 94.88 318 HIS A C 1
ATOM 2473 O O . HIS A 1 318 ? 17.410 6.559 -30.647 1.00 94.88 318 HIS A O 1
ATOM 2479 N N . ARG A 1 319 ? 16.493 7.013 -28.641 1.00 94.94 319 ARG A N 1
ATOM 2480 C CA . ARG A 1 319 ? 16.924 8.416 -28.566 1.00 94.94 319 ARG A CA 1
ATOM 2481 C C . ARG A 1 319 ? 18.409 8.538 -28.234 1.00 94.94 319 ARG A C 1
ATOM 2483 O O . ARG A 1 319 ? 19.034 9.537 -28.591 1.00 94.94 319 ARG A O 1
ATOM 2490 N N . THR A 1 320 ? 18.977 7.543 -27.547 1.00 94.62 320 THR A N 1
ATOM 2491 C CA . THR A 1 320 ? 20.341 7.607 -26.991 1.00 94.62 320 THR A CA 1
ATOM 2492 C C . THR A 1 320 ? 21.247 6.451 -27.417 1.00 94.62 320 THR A C 1
ATOM 2494 O O . THR A 1 320 ? 22.469 6.584 -27.362 1.00 94.62 320 THR A O 1
ATOM 2497 N N . ASN A 1 321 ? 20.697 5.354 -27.940 1.00 92.50 321 ASN A N 1
ATOM 2498 C CA . ASN A 1 321 ? 21.439 4.139 -28.293 1.00 92.50 321 ASN A CA 1
ATOM 2499 C C . ASN A 1 321 ? 22.139 4.177 -29.669 1.00 92.50 321 ASN A C 1
ATOM 2501 O O . ASN A 1 321 ? 22.370 3.139 -30.304 1.00 92.50 321 ASN A O 1
ATOM 2505 N N . SER A 1 322 ? 22.501 5.367 -30.161 1.00 88.94 322 SER A N 1
ATOM 2506 C CA . SER A 1 322 ? 23.199 5.497 -31.442 1.00 88.94 322 SER A CA 1
ATOM 2507 C C . SER A 1 322 ? 24.510 4.697 -31.424 1.00 88.94 322 SER A C 1
ATOM 2509 O O . SER A 1 322 ? 25.342 4.875 -30.538 1.00 88.94 322 SER A O 1
ATOM 2511 N N . GLY A 1 323 ? 24.703 3.815 -32.407 1.00 84.75 323 GLY A N 1
ATOM 2512 C CA . GLY A 1 323 ? 25.893 2.960 -32.498 1.00 84.75 323 GLY A CA 1
ATOM 2513 C C . GLY A 1 323 ? 25.764 1.583 -31.838 1.00 84.75 323 GLY A C 1
ATOM 2514 O O . GLY A 1 323 ? 26.677 0.772 -31.989 1.00 84.75 323 GLY A O 1
ATOM 2515 N N . ILE A 1 324 ? 24.641 1.270 -31.182 1.00 87.12 324 ILE A N 1
ATOM 2516 C CA . ILE A 1 324 ? 24.357 -0.091 -30.710 1.00 87.12 324 ILE A CA 1
ATOM 2517 C C . ILE A 1 324 ? 23.894 -0.971 -31.884 1.00 87.12 324 ILE A C 1
ATOM 2519 O O . ILE A 1 324 ? 22.967 -0.626 -32.626 1.00 87.12 324 ILE A O 1
ATOM 2523 N N . SER A 1 325 ? 24.552 -2.123 -32.064 1.00 84.56 325 SER A N 1
ATOM 2524 C CA . SER A 1 325 ? 24.246 -3.081 -33.135 1.00 84.56 325 SER A CA 1
ATOM 2525 C C . SER A 1 325 ? 22.828 -3.650 -32.996 1.00 84.56 325 SER A C 1
ATOM 2527 O O . SER A 1 325 ? 22.276 -3.728 -31.899 1.00 84.56 325 SER A O 1
ATOM 2529 N N . ALA A 1 326 ? 22.220 -4.075 -34.109 1.00 82.31 326 ALA A N 1
ATOM 2530 C CA . ALA A 1 326 ? 20.911 -4.732 -34.067 1.00 82.31 326 ALA A CA 1
ATOM 2531 C C . ALA A 1 326 ? 20.950 -5.989 -33.188 1.00 82.31 326 ALA A C 1
ATOM 2533 O O . ALA A 1 326 ? 20.041 -6.218 -32.403 1.00 82.31 326 ALA A O 1
ATOM 2534 N N . GLN A 1 327 ? 22.049 -6.736 -33.247 1.00 79.94 327 GLN A N 1
ATOM 2535 C CA . GLN A 1 327 ? 22.312 -7.931 -32.454 1.00 79.94 327 GLN A CA 1
ATOM 2536 C C . GLN A 1 327 ? 22.260 -7.654 -30.947 1.00 79.94 327 GLN A C 1
ATOM 2538 O O . GLN A 1 327 ? 21.554 -8.356 -30.229 1.00 79.94 327 GLN A O 1
ATOM 2543 N N . LYS A 1 328 ? 22.919 -6.586 -30.472 1.00 78.94 328 LYS A N 1
ATOM 2544 C CA . LYS A 1 328 ? 22.877 -6.182 -29.052 1.00 78.94 328 LYS A CA 1
ATOM 2545 C C . LYS A 1 328 ? 21.492 -5.731 -28.585 1.00 78.94 328 LYS A C 1
ATOM 2547 O O . LYS A 1 328 ? 21.233 -5.746 -27.382 1.00 78.94 328 LYS A O 1
ATOM 2552 N N . ARG A 1 329 ? 20.615 -5.380 -29.533 1.00 85.50 329 ARG A N 1
ATOM 2553 C CA . ARG A 1 329 ? 19.186 -5.072 -29.349 1.00 85.50 329 ARG A CA 1
ATOM 2554 C C . ARG A 1 329 ? 18.282 -6.257 -29.701 1.00 85.50 329 ARG A C 1
ATOM 2556 O O . ARG A 1 329 ? 17.122 -6.056 -30.040 1.00 85.50 329 ARG A O 1
ATOM 2563 N N . TRP A 1 330 ? 18.813 -7.480 -29.700 1.00 84.31 330 TRP A N 1
ATOM 2564 C CA . TRP A 1 330 ? 18.071 -8.724 -29.969 1.00 84.31 330 TRP A CA 1
ATOM 2565 C C . TRP A 1 330 ? 17.417 -8.782 -31.351 1.00 84.31 330 TRP A C 1
ATOM 2567 O O . TRP A 1 330 ? 16.428 -9.471 -31.573 1.00 84.31 330 TRP A O 1
ATOM 2577 N N . ASN A 1 331 ? 17.993 -8.049 -32.302 1.00 84.00 331 ASN A N 1
ATOM 2578 C CA . ASN A 1 331 ? 17.449 -7.788 -33.631 1.00 84.00 331 ASN A CA 1
ATOM 2579 C C . ASN A 1 331 ? 16.050 -7.155 -33.617 1.00 84.00 331 ASN A C 1
ATOM 2581 O O . ASN A 1 331 ? 15.370 -7.156 -34.644 1.00 84.00 331 ASN A O 1
ATOM 2585 N N . LEU A 1 332 ? 15.646 -6.564 -32.489 1.00 86.81 332 LEU A N 1
ATOM 2586 C CA . LEU A 1 332 ? 14.416 -5.800 -32.393 1.00 86.81 332 LEU A CA 1
ATOM 2587 C C . LEU A 1 332 ? 14.550 -4.489 -33.188 1.00 86.81 332 LEU A C 1
ATOM 2589 O O . LEU A 1 332 ? 15.644 -3.908 -33.276 1.00 86.81 332 LEU A O 1
ATOM 2593 N N . PRO A 1 333 ? 13.459 -4.000 -33.792 1.00 88.81 333 PRO A N 1
ATOM 2594 C CA . PRO A 1 333 ? 13.383 -2.656 -34.355 1.00 88.81 333 PRO A CA 1
ATOM 2595 C C . PRO A 1 333 ? 13.836 -1.579 -33.357 1.00 88.81 333 PRO A C 1
ATOM 2597 O O . PRO A 1 333 ? 13.596 -1.686 -32.158 1.00 88.81 333 PRO A O 1
ATOM 2600 N N . ASN A 1 334 ? 14.525 -0.540 -33.843 1.00 91.62 334 ASN A N 1
ATOM 2601 C CA . ASN A 1 334 ? 15.016 0.542 -32.981 1.00 91.62 334 ASN A CA 1
ATOM 2602 C C . ASN A 1 334 ? 13.940 1.609 -32.752 1.00 91.62 334 ASN A C 1
ATOM 2604 O O . ASN A 1 334 ? 14.088 2.741 -33.207 1.00 91.62 334 ASN A O 1
ATOM 2608 N N . VAL A 1 335 ? 12.839 1.202 -32.128 1.00 91.50 335 VAL A N 1
ATOM 2609 C CA . VAL A 1 335 ? 11.632 2.026 -31.940 1.00 91.50 335 VAL A CA 1
ATOM 2610 C C . VAL A 1 335 ? 11.250 2.190 -30.468 1.00 91.50 335 VAL A C 1
ATOM 2612 O O . VAL A 1 335 ? 10.285 2.877 -30.164 1.00 91.50 335 VAL A O 1
ATOM 2615 N N . LEU A 1 336 ? 11.977 1.536 -29.558 1.00 94.19 336 LEU A N 1
ATOM 2616 C CA . LEU A 1 336 ? 11.661 1.532 -28.133 1.00 94.19 336 LEU A CA 1
ATOM 2617 C C . LEU A 1 336 ? 12.224 2.769 -27.439 1.00 94.19 336 LEU A C 1
ATOM 2619 O O . LEU A 1 336 ? 13.375 3.144 -27.660 1.00 94.19 336 LEU A O 1
ATOM 2623 N N . THR A 1 337 ? 11.433 3.352 -26.552 1.00 94.94 337 THR A N 1
ATOM 2624 C CA . THR A 1 337 ? 11.864 4.356 -25.585 1.00 94.94 337 THR A CA 1
ATOM 2625 C C . THR A 1 337 ? 11.965 3.705 -24.215 1.00 94.94 337 THR A C 1
ATOM 2627 O O . THR A 1 337 ? 11.129 2.882 -23.848 1.00 94.94 337 THR A O 1
ATOM 2630 N N . VAL A 1 338 ? 13.015 4.052 -23.466 1.00 95.31 338 VAL A N 1
ATOM 2631 C CA . VAL A 1 338 ? 13.215 3.586 -22.089 1.00 95.31 338 VAL A CA 1
ATOM 2632 C C . VAL A 1 338 ? 13.272 4.789 -21.162 1.00 95.31 338 VAL A C 1
ATOM 2634 O O . VAL A 1 338 ? 14.138 5.657 -21.304 1.00 95.31 338 VAL A O 1
ATOM 2637 N N . GLU A 1 339 ? 12.381 4.813 -20.182 1.00 93.50 339 GLU A N 1
ATOM 2638 C CA . GLU A 1 339 ? 12.385 5.773 -19.086 1.00 93.50 339 GLU A CA 1
ATOM 2639 C C . GLU A 1 339 ? 12.779 5.078 -17.793 1.00 93.50 339 GLU A C 1
ATOM 2641 O O . GLU A 1 33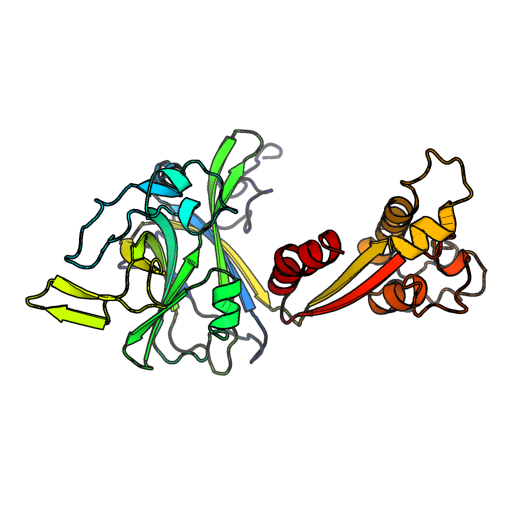9 ? 12.284 3.998 -17.482 1.00 93.50 339 GLU A O 1
ATOM 2646 N N . ARG A 1 340 ? 13.696 5.690 -17.044 1.00 93.19 340 ARG A N 1
ATOM 2647 C CA . ARG A 1 340 ? 14.163 5.168 -15.762 1.00 93.19 340 ARG A CA 1
ATOM 2648 C C . ARG A 1 340 ? 13.756 6.113 -14.656 1.00 93.19 340 ARG A C 1
ATOM 2650 O O . ARG A 1 340 ? 13.973 7.318 -14.778 1.00 93.19 340 ARG A O 1
ATOM 2657 N N . ASN A 1 341 ? 13.242 5.547 -13.579 1.00 92.62 341 ASN A N 1
ATOM 2658 C CA . ASN A 1 341 ? 12.906 6.273 -12.370 1.00 92.62 341 ASN A CA 1
ATOM 2659 C C . ASN A 1 341 ? 13.394 5.471 -11.160 1.00 92.62 341 ASN A C 1
ATOM 2661 O O . ASN A 1 341 ? 13.346 4.240 -11.170 1.00 92.62 341 ASN A O 1
ATOM 2665 N N . SER A 1 342 ? 13.867 6.187 -10.146 1.00 92.94 342 SER A N 1
ATOM 2666 C CA . SER A 1 342 ? 14.294 5.623 -8.869 1.00 92.94 342 SER A CA 1
ATOM 2667 C C . SER A 1 342 ? 13.331 6.095 -7.791 1.00 92.94 342 SER A C 1
ATOM 2669 O O . SER A 1 342 ? 12.943 7.266 -7.775 1.00 92.94 342 SER A O 1
ATOM 2671 N N . TYR A 1 343 ? 12.968 5.187 -6.899 1.00 90.88 343 TYR A N 1
ATOM 2672 C CA . TYR A 1 343 ? 11.986 5.392 -5.843 1.00 90.88 343 TYR A CA 1
ATOM 2673 C C . TYR A 1 343 ? 12.545 4.888 -4.515 1.00 90.88 343 TYR A C 1
ATOM 2675 O O . TYR A 1 343 ? 13.393 3.999 -4.499 1.00 90.88 343 TYR A O 1
ATOM 2683 N N . GLU A 1 344 ? 12.046 5.423 -3.402 1.00 86.50 344 GLU A N 1
ATOM 2684 C CA . GLU A 1 344 ? 12.435 4.970 -2.056 1.00 86.50 344 GLU A CA 1
ATOM 2685 C C . GLU A 1 344 ? 11.980 3.524 -1.782 1.00 86.50 344 GLU A C 1
ATOM 2687 O O . GLU A 1 344 ? 12.637 2.797 -1.041 1.00 86.50 344 GLU A O 1
ATOM 2692 N N . SER A 1 345 ? 10.906 3.071 -2.439 1.00 87.88 345 SER A N 1
ATOM 2693 C CA . SER A 1 345 ? 10.408 1.694 -2.373 1.00 87.88 345 SER A CA 1
ATOM 2694 C C . SER A 1 345 ? 9.810 1.205 -3.682 1.00 87.88 345 SER A C 1
ATOM 2696 O O . SER A 1 345 ? 9.463 1.995 -4.569 1.00 87.88 345 SER A O 1
ATOM 2698 N N . LEU A 1 346 ? 9.650 -0.118 -3.792 1.00 89.00 346 LEU A N 1
ATOM 2699 C CA . LEU A 1 346 ? 9.007 -0.725 -4.953 1.00 89.00 346 LEU A CA 1
ATOM 2700 C C . LEU A 1 346 ? 7.530 -0.333 -5.031 1.00 89.00 346 LEU A C 1
ATOM 2702 O O . LEU A 1 346 ? 7.050 -0.020 -6.117 1.00 89.00 346 LEU A O 1
ATOM 2706 N N . ASP A 1 347 ? 6.826 -0.307 -3.898 1.00 87.94 347 ASP A N 1
ATOM 2707 C CA . ASP A 1 347 ? 5.399 0.026 -3.852 1.00 87.94 347 ASP A CA 1
ATOM 2708 C C . ASP A 1 347 ? 5.130 1.473 -4.313 1.00 87.94 347 ASP A C 1
ATOM 2710 O O . ASP A 1 347 ? 4.228 1.699 -5.122 1.00 87.94 347 ASP A O 1
ATOM 2714 N N . LEU A 1 348 ? 5.960 2.443 -3.899 1.00 88.56 348 LEU A N 1
ATOM 2715 C CA . LEU A 1 348 ? 5.877 3.825 -4.399 1.00 88.56 348 LEU A CA 1
ATOM 2716 C C . LEU A 1 348 ? 6.153 3.902 -5.903 1.00 88.56 348 LEU A C 1
ATOM 2718 O O . LEU A 1 348 ? 5.449 4.600 -6.635 1.00 88.56 348 LEU A O 1
ATOM 2722 N N . GLY A 1 349 ? 7.147 3.150 -6.380 1.00 91.31 349 GLY A N 1
ATOM 2723 C CA . GLY A 1 349 ? 7.456 3.087 -7.803 1.00 91.31 349 GLY A CA 1
ATOM 2724 C C . GLY A 1 349 ? 6.334 2.469 -8.637 1.00 91.31 349 GLY A C 1
ATOM 2725 O O . GLY A 1 349 ? 6.017 2.973 -9.717 1.00 91.31 349 GLY A O 1
ATOM 2726 N N . MET A 1 350 ? 5.696 1.407 -8.140 1.00 89.94 350 MET A N 1
ATOM 2727 C CA . MET A 1 350 ? 4.548 0.777 -8.794 1.00 89.94 350 MET A CA 1
ATOM 2728 C C . MET A 1 350 ? 3.335 1.710 -8.841 1.00 89.94 350 MET A C 1
ATOM 2730 O O . MET A 1 350 ? 2.673 1.780 -9.881 1.00 89.94 350 MET A O 1
ATOM 2734 N N . LEU A 1 351 ? 3.068 2.450 -7.759 1.00 88.12 351 LEU A N 1
ATOM 2735 C CA . LEU A 1 351 ? 2.001 3.449 -7.714 1.00 88.12 351 LEU A CA 1
ATOM 2736 C C . LEU A 1 351 ? 2.233 4.552 -8.747 1.00 88.12 351 LEU A C 1
ATOM 2738 O O . LEU A 1 351 ? 1.395 4.704 -9.634 1.00 88.12 351 LEU A O 1
ATOM 2742 N N . ASP A 1 352 ? 3.379 5.245 -8.711 1.00 90.38 352 ASP A N 1
ATOM 2743 C CA . ASP A 1 352 ? 3.695 6.317 -9.673 1.00 90.38 352 ASP A CA 1
ATOM 2744 C C . ASP A 1 352 ? 3.645 5.814 -11.122 1.00 90.38 352 ASP A C 1
ATOM 2746 O O . ASP A 1 352 ? 3.078 6.465 -12.002 1.00 90.38 352 ASP A O 1
ATOM 2750 N N . THR A 1 353 ? 4.179 4.614 -11.374 1.00 90.75 353 THR A N 1
ATOM 2751 C CA . THR A 1 353 ? 4.146 4.005 -12.710 1.00 90.75 353 THR A CA 1
ATOM 2752 C C . THR A 1 353 ? 2.711 3.808 -13.199 1.00 90.75 353 THR A C 1
ATOM 2754 O O . THR A 1 353 ? 2.400 4.128 -14.349 1.00 90.75 353 THR A O 1
ATOM 2757 N N . THR A 1 354 ? 1.828 3.305 -12.336 1.00 86.31 354 THR A N 1
ATOM 2758 C CA . THR A 1 354 ? 0.447 2.962 -12.700 1.00 86.31 354 THR A CA 1
ATOM 2759 C C . THR A 1 354 ? -0.422 4.205 -12.867 1.00 86.31 354 THR A C 1
ATOM 2761 O O . THR A 1 354 ? -1.123 4.323 -13.870 1.00 86.31 354 THR A O 1
ATOM 2764 N N . ILE A 1 355 ? -0.371 5.138 -11.912 1.00 83.81 355 ILE A N 1
ATOM 2765 C CA . ILE A 1 355 ? -1.324 6.257 -11.837 1.00 83.81 355 ILE A CA 1
ATOM 2766 C C . ILE A 1 355 ? -0.833 7.516 -12.555 1.00 83.81 355 ILE A C 1
ATOM 2768 O O . ILE A 1 355 ? -1.644 8.273 -13.078 1.00 83.81 355 ILE A O 1
ATOM 2772 N N . THR A 1 356 ? 0.483 7.741 -12.604 1.00 88.00 356 THR A N 1
ATOM 2773 C CA . THR A 1 356 ? 1.068 8.960 -13.177 1.00 88.00 356 THR A CA 1
ATOM 2774 C C . THR A 1 356 ? 1.660 8.674 -14.549 1.00 88.00 356 THR A C 1
ATOM 2776 O O . THR A 1 356 ? 1.262 9.277 -15.545 1.00 88.00 356 THR A O 1
ATOM 2779 N N . ARG A 1 357 ? 2.627 7.750 -14.619 1.00 89.50 357 ARG A N 1
ATOM 2780 C CA . ARG A 1 357 ? 3.449 7.563 -15.825 1.00 89.50 357 ARG A CA 1
ATOM 2781 C C . ARG A 1 357 ? 2.676 6.918 -16.957 1.00 89.50 357 ARG A C 1
ATOM 2783 O O . ARG A 1 357 ? 2.754 7.385 -18.085 1.00 89.50 357 ARG A O 1
ATOM 2790 N N . THR A 1 358 ? 1.904 5.877 -16.660 1.00 86.12 358 THR A N 1
ATOM 2791 C CA . THR A 1 358 ? 1.104 5.199 -17.687 1.00 86.12 358 THR A CA 1
ATOM 2792 C C . THR A 1 358 ? 0.060 6.141 -18.284 1.00 86.12 358 THR A C 1
ATOM 2794 O O . THR A 1 358 ? -0.106 6.151 -19.496 1.00 86.12 358 THR A O 1
ATOM 2797 N N . VAL A 1 359 ? -0.590 6.981 -17.469 1.00 85.88 359 VAL A N 1
ATOM 2798 C CA . VAL A 1 359 ? -1.549 7.986 -17.961 1.00 85.88 359 VAL A CA 1
ATOM 2799 C C . VAL A 1 359 ? -0.857 8.997 -18.873 1.00 85.88 359 VAL A C 1
ATOM 2801 O O . VAL A 1 359 ? -1.312 9.209 -19.990 1.00 85.88 359 VAL A O 1
ATOM 2804 N N . GLN A 1 360 ? 0.287 9.543 -18.444 1.00 86.75 360 GLN A N 1
ATOM 2805 C CA . GLN A 1 360 ? 1.080 10.463 -19.267 1.00 86.75 360 GLN A CA 1
ATOM 2806 C C . GLN A 1 360 ? 1.445 9.855 -20.625 1.00 86.75 360 GLN A C 1
ATOM 2808 O O . GLN A 1 360 ? 1.278 10.520 -21.638 1.00 86.75 360 GLN A O 1
ATOM 2813 N N . LEU A 1 361 ? 1.878 8.591 -20.656 1.00 85.44 361 LEU A N 1
ATOM 2814 C CA . LEU A 1 361 ? 2.226 7.905 -21.904 1.00 85.44 361 LEU A CA 1
ATOM 2815 C C . LEU A 1 361 ? 1.027 7.602 -22.808 1.00 85.44 361 LEU A C 1
ATOM 2817 O O . LEU A 1 361 ? 1.199 7.495 -24.016 1.00 85.44 361 LEU A O 1
ATOM 2821 N N . LEU A 1 362 ? -0.162 7.389 -22.242 1.00 82.38 362 LEU A N 1
ATOM 2822 C CA . LEU A 1 362 ? -1.372 7.106 -23.021 1.00 82.38 362 LEU A CA 1
ATOM 2823 C C . LEU A 1 362 ? -2.037 8.376 -23.573 1.00 82.38 362 LEU A C 1
ATOM 2825 O O . LEU A 1 362 ? -2.813 8.278 -24.525 1.00 82.38 362 LEU A O 1
ATOM 2829 N N . ASP A 1 363 ? -1.741 9.535 -22.983 1.00 80.69 363 ASP A N 1
ATOM 2830 C CA . ASP A 1 363 ? -2.226 10.846 -23.425 1.00 80.69 363 ASP A CA 1
ATOM 2831 C C . ASP A 1 363 ? -1.320 11.510 -24.490 1.00 80.69 363 ASP A C 1
ATOM 2833 O O . ASP A 1 363 ? -1.709 12.529 -25.074 1.00 80.69 363 ASP A O 1
ATOM 2837 N N . GLU A 1 364 ? -0.131 10.949 -24.749 1.00 62.38 364 GLU A N 1
ATOM 2838 C CA . GLU A 1 364 ? 0.801 11.327 -25.832 1.00 62.38 364 GLU A CA 1
ATOM 2839 C C . GLU A 1 364 ? 0.417 10.715 -27.191 1.00 62.38 364 GLU A C 1
ATOM 2841 O O . GLU A 1 364 ? 0.504 11.456 -28.207 1.00 62.38 364 GLU A O 1
#

Foldseek 3Di:
DVPQQQQCPLQDGPVLFQCSHDWCVPPDKAWPVRFDFDFDPPFDAQAKKKKKFWWAFPDNCVLVQAWDAAADDEQAQFDLAGHPDRAFQCNVPVVDDCPPRVRYFKTWFKWKKKKAFAACQFADDQVVCVLQVKHWDDPDPRTIIIITWGKDFRADPVPRDRRTIMTMDMTRHNDHRPGTIGIFTKTFIWGQGFAAPDDDVRGGDHTDPVRGGDTDRRDIDTTMMMTRHMDMDGFAKDKDKDKDFAPVVLCVVCVPPPDPPSPVQVVLVVVLCVQAVVVQDQDDVPDCRLQCQPVPPPRDNPVHGPDDLVLCQCQAALVHVPPHDCSNNSVHPNGMHMDMDMDSHPVSVVSCCPPPVVVVVVVD

Sequence (364 aa):
DIWDDDNDGDGIRDNLDLSAYAHTKGTRTFTGENPLELTLDNIVSNELTKVEFQLNPTNPEHLWYTNNVFDWPVNDRQGQIQDADGLTFYDVDKTLDPSPNDDGDIRMAPMLEIEINGGRETLPSDDVLAQLGISVLEVVTGTQYAVYAPVQLVTDSTGEANVGFYSRMYYQPTAAWGEAHKVRLVWAIQALNDTCTTFDNGICSTYDPDGMNQLQVVQTYDDDWFLTGLMVTEEHNADIALVYEDPAVTAQTYADKDAPFYFDTLFGLMDGLDKTLLAGADCQPGYAGPGDADGTDTCVPDGKRDMTIDALQTRFDHRTNSGISAQKRWNLPNVLTVERNSYESLDLGMLDTTITRTVQLLDE

Secondary structure (DSSP, 8-state):
-TT-S-SS-SSS-TTT-TTTT---TTT--B-SSS-EEE---SPPTTSEEEEEEEEEESSGGGGGSTTEEEPPPTTB-SSS--BSS---HHHH-TTS-HHHHTS-SEEEEEEEEEEEES-STTSPPHHHHHHTT-EEEEEETTTEEEEEEEEEEEEETTTTEEEEEEEEEEE--SS---SPEEEEEEEEEEEEE--EEEEETTEEEEE-TT-TTEEEEEEEEEE-EEEEEEEEEEE--EEEEEEEE-HHHHHHHHTT---S-TTHHHHHHHHHHIIIIITTPPPPTT---GGGSSS-S----SSS-S--HHHHHHHH-TTT-TT--TGGGTT--S-EEEEEEEESSHHHHHHHIIIIIHHHHH--

Radius of gyration: 25.9 Å; chains: 1; bounding box: 62×65×72 Å

pLDDT: mean 85.87, std 11.33, range [46.41, 98.38]